Protein AF-A0A3D4XA11-F1 (afdb_monomer)

Nearest PDB structures (foldseek):
  2y5p-assembly3_C  TM=7.623E-01  e=1.517E-02  Listeria monocytogenes EGD
  7pv9-assembly2_B  TM=7.086E-01  e=2.503E-02  Listeria monocytogenes EGD-e
  7pv8-assembly1_A  TM=5.372E-01  e=2.368E-02  Listeria monocytogenes EGD-e
  3q9q-assembly2_B  TM=7.939E-01  e=6.168E+00  Homo sapiens
  8shi-assembly1_G  TM=1.688E-01  e=1.535E+00  Homo sapiens

Secondary structure (DSSP, 8-state):
---GGG----PPTT--EEE-TT-EEEGGGT--GGGHHHHS-TTS-EEESSEEEE-TT--HHHHHHHHTTEESS-EEEETTEEEEEEEEE-SS-EEEEEEETT-----SS----TTEEEEEEEEEETTEEEEE-TTSPP-S-EEEEEEEEE---EEEEEE---EETTSPPPPPEEEESSS--EEEEESSTTS--BS----SSEEEEEEEEE---SSB--EEPPPEEEEEEPEEP-TTSSEEE----SHHHHHT--EEETTEEP-BTTTEEEEEEEETTEEEEEEEE-TTEE-EEEEEEEPPPPPP---

Sequence (307 aa):
MSNNRDRALKVLDGAELTVENGAIIDARTNVTMDTVFTYIDLNDTIVVNGELWLPENTPEDILTKMADKVTGDGSIVMGTTAKYIVTVDMGGESKAQFVDQGGTVNLAEEPVRDGYDFAGWYVKNGSSLEPFDLKTPVRQSMEITSKWVGINKWLTLIIIKEWTYGETAREPEAEPRFGETYYRYGDSPDGTFTDTVPSEAGTWYVKAYVDGTEEYTSLESASVSFRIKPKVYMEGGSIAISAVSNAETVKNLVINDGGRVLVKDRDYTVTTAENGNTVTVTVTFRGNYSGTAVREYQTAAEKPTEP

Structure (mmCIF, N/CA/C/O backbone):
data_AF-A0A3D4XA11-F1
#
_entry.id   AF-A0A3D4XA11-F1
#
loop_
_atom_site.group_PDB
_atom_site.id
_atom_site.type_symbol
_atom_site.label_atom_id
_atom_site.label_alt_id
_atom_site.label_comp_id
_atom_site.label_asym_id
_atom_site.label_entity_id
_atom_site.label_seq_id
_atom_site.pdbx_PDB_ins_code
_atom_site.Cartn_x
_atom_site.Cartn_y
_atom_site.Cartn_z
_atom_site.occupancy
_atom_site.B_iso_or_equiv
_atom_site.auth_seq_id
_atom_site.auth_comp_id
_atom_site.auth_asym_id
_atom_site.auth_atom_id
_atom_site.pdbx_PDB_model_num
ATOM 1 N N . MET A 1 1 ? 50.429 15.904 -59.148 1.00 36.75 1 MET A N 1
ATOM 2 C CA . MET A 1 1 ? 49.717 14.783 -58.500 1.00 36.75 1 MET A CA 1
ATOM 3 C C . MET A 1 1 ? 49.054 15.354 -57.264 1.00 36.75 1 MET A C 1
ATOM 5 O O . MET A 1 1 ? 49.765 15.828 -56.389 1.00 36.75 1 MET A O 1
ATOM 9 N N . SER A 1 2 ? 47.726 15.463 -57.266 1.00 33.94 2 SER A N 1
ATOM 10 C CA . SER A 1 2 ? 46.974 15.963 -56.111 1.00 33.94 2 SER A CA 1
ATOM 11 C C . SER A 1 2 ? 47.073 14.917 -55.000 1.00 33.94 2 SER A C 1
ATOM 13 O O . SER A 1 2 ? 46.812 13.738 -55.235 1.00 33.94 2 SER A O 1
ATOM 15 N N . ASN A 1 3 ? 47.576 15.331 -53.840 1.00 35.09 3 ASN A N 1
ATOM 16 C CA . ASN A 1 3 ? 47.785 14.469 -52.687 1.00 35.09 3 ASN A CA 1
ATOM 17 C C . ASN A 1 3 ? 46.403 14.180 -52.087 1.00 35.09 3 ASN A C 1
ATOM 19 O O . ASN A 1 3 ? 45.732 15.093 -51.621 1.00 35.09 3 ASN A O 1
ATOM 23 N N . ASN A 1 4 ? 45.958 12.927 -52.132 1.00 38.78 4 ASN A N 1
ATOM 24 C CA . ASN A 1 4 ? 44.591 12.507 -51.792 1.00 38.78 4 ASN A CA 1
ATOM 25 C C . ASN A 1 4 ? 44.301 12.526 -50.268 1.00 38.78 4 ASN A C 1
ATOM 27 O O . ASN A 1 4 ? 43.449 11.786 -49.793 1.00 38.78 4 ASN A O 1
ATOM 31 N N . ARG A 1 5 ? 45.036 13.340 -49.491 1.00 39.16 5 ARG A N 1
ATOM 32 C CA . ARG A 1 5 ? 44.914 13.468 -48.025 1.00 39.16 5 ARG A CA 1
ATOM 33 C C . ARG A 1 5 ? 43.740 14.351 -47.574 1.00 39.16 5 ARG A C 1
ATOM 35 O O . ARG A 1 5 ? 43.432 14.347 -46.390 1.00 39.16 5 ARG A O 1
ATOM 42 N N . ASP A 1 6 ? 43.059 15.024 -48.503 1.00 38.50 6 ASP A N 1
ATOM 43 C CA . ASP A 1 6 ? 41.966 15.974 -48.220 1.00 38.50 6 ASP A CA 1
ATOM 44 C C . ASP A 1 6 ? 40.548 15.393 -48.406 1.00 38.50 6 ASP A C 1
ATOM 46 O O . ASP A 1 6 ? 39.573 16.136 -48.483 1.00 38.50 6 ASP A O 1
ATOM 50 N N . ARG A 1 7 ? 40.389 14.065 -48.480 1.00 43.94 7 ARG A N 1
ATOM 51 C CA . ARG A 1 7 ? 39.066 13.411 -48.569 1.00 43.94 7 ARG A CA 1
ATOM 52 C C . ARG A 1 7 ? 38.686 12.733 -47.254 1.00 43.94 7 ARG A C 1
ATOM 54 O O . ARG A 1 7 ? 38.393 11.544 -47.221 1.00 43.94 7 ARG A O 1
ATOM 61 N N . ALA A 1 8 ? 38.743 13.506 -46.175 1.00 43.00 8 ALA A N 1
ATOM 62 C CA . ALA A 1 8 ? 38.182 13.139 -44.883 1.00 43.00 8 ALA A CA 1
ATOM 63 C C . ALA A 1 8 ? 36.651 13.230 -44.935 1.00 43.00 8 ALA A C 1
ATOM 65 O O . ALA A 1 8 ? 36.126 14.228 -45.433 1.00 43.00 8 ALA A O 1
ATOM 66 N N . LEU A 1 9 ? 35.931 12.254 -44.373 1.00 46.06 9 LEU A N 1
ATOM 67 C CA . LEU A 1 9 ? 34.510 12.424 -44.064 1.00 46.06 9 LEU A CA 1
ATOM 68 C C . LEU A 1 9 ? 34.381 13.275 -42.791 1.00 46.06 9 LEU A C 1
ATOM 70 O O . LEU A 1 9 ? 34.046 12.782 -41.725 1.00 46.06 9 LEU A O 1
ATOM 74 N N . LYS A 1 10 ? 34.721 14.562 -42.882 1.00 48.41 10 LYS A N 1
ATOM 75 C CA . LYS A 1 10 ? 34.722 15.444 -41.717 1.00 48.41 10 LYS A CA 1
ATOM 76 C C . LYS A 1 10 ? 33.286 15.783 -41.316 1.00 48.41 10 LYS A C 1
ATOM 78 O O . LYS A 1 10 ? 32.649 16.611 -41.965 1.00 48.41 10 LYS A O 1
ATOM 83 N N . VAL A 1 11 ? 32.812 15.181 -40.232 1.00 49.72 11 VAL A N 1
ATOM 84 C CA . VAL A 1 11 ? 31.670 15.707 -39.479 1.00 49.72 11 VAL A CA 1
A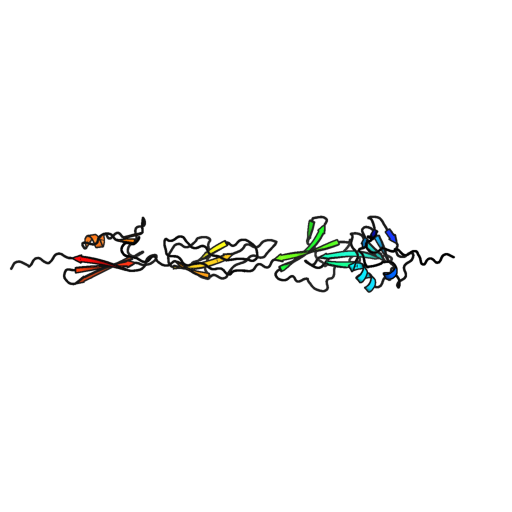TOM 85 C C . VAL A 1 11 ? 32.191 16.916 -38.704 1.00 49.72 11 VAL A C 1
ATOM 87 O O . VAL A 1 11 ? 33.215 16.827 -38.030 1.00 49.72 11 VAL A O 1
ATOM 90 N N . LEU A 1 12 ? 31.610 18.090 -38.946 1.00 45.62 12 LEU A N 1
ATOM 91 C CA . LEU A 1 12 ? 32.014 19.323 -38.268 1.00 45.62 12 LEU A CA 1
ATOM 92 C C . LEU A 1 12 ? 31.401 19.363 -36.866 1.00 45.62 12 LEU A C 1
ATOM 94 O O . LEU A 1 12 ? 30.340 18.792 -36.667 1.00 45.62 12 LEU A O 1
ATOM 98 N N . ASP A 1 13 ? 32.036 20.086 -35.946 1.00 43.28 13 ASP A N 1
ATOM 99 C CA . ASP A 1 13 ? 31.515 20.323 -34.594 1.00 43.28 13 ASP A CA 1
ATOM 100 C C . ASP A 1 13 ? 30.080 20.889 -34.649 1.00 43.28 13 ASP A C 1
ATOM 102 O O . ASP A 1 13 ? 29.826 21.909 -35.305 1.00 43.28 13 ASP A O 1
ATOM 106 N N . GLY A 1 14 ? 29.140 20.187 -34.014 1.00 45.91 14 GLY A N 1
ATOM 107 C CA . GLY A 1 14 ? 27.702 20.452 -34.041 1.00 45.91 14 GLY A CA 1
ATOM 108 C C . GLY A 1 14 ? 26.956 19.948 -35.286 1.00 45.91 14 GLY A C 1
ATOM 109 O O . GLY A 1 14 ? 25.790 20.307 -35.467 1.00 45.91 14 GLY A O 1
ATOM 110 N N . ALA A 1 15 ? 27.593 19.161 -36.160 1.00 47.66 15 ALA A N 1
ATOM 111 C CA . ALA A 1 15 ? 26.966 18.582 -37.349 1.00 47.66 15 ALA A CA 1
ATOM 112 C C . ALA A 1 15 ? 26.511 17.134 -37.112 1.00 47.66 15 ALA A C 1
ATOM 114 O O . ALA A 1 15 ? 27.185 16.342 -36.463 1.00 47.66 15 ALA A O 1
ATOM 115 N N . GLU A 1 16 ? 25.374 16.773 -37.703 1.00 56.72 16 GLU A N 1
ATOM 116 C CA . GLU A 1 16 ? 24.860 15.404 -37.715 1.00 56.72 16 GLU A CA 1
ATOM 117 C C . GLU A 1 16 ? 25.269 14.713 -39.022 1.00 56.72 16 GLU A C 1
ATOM 119 O O . GLU A 1 16 ? 25.082 15.262 -40.113 1.00 56.72 16 GLU A O 1
ATOM 124 N N . LEU A 1 17 ? 25.820 13.502 -38.920 1.00 66.25 17 LEU A N 1
ATOM 125 C CA . LEU A 1 17 ? 25.983 12.611 -40.066 1.00 66.25 17 LEU A CA 1
ATOM 126 C C . LEU A 1 17 ? 24.880 11.557 -40.035 1.00 66.25 17 LEU A C 1
ATOM 128 O O . LEU A 1 17 ? 24.900 10.660 -39.192 1.00 66.25 17 LEU A O 1
ATOM 132 N N . THR A 1 18 ? 23.969 11.641 -40.998 1.00 64.44 18 THR A N 1
ATOM 133 C CA . THR A 1 18 ? 22.865 10.694 -41.156 1.00 64.44 18 THR A CA 1
ATOM 134 C C . THR A 1 18 ? 23.124 9.783 -42.357 1.00 64.44 18 THR A C 1
ATOM 136 O O . THR A 1 18 ? 23.245 10.250 -43.491 1.00 64.44 18 THR A O 1
ATOM 139 N N . VAL A 1 19 ? 23.187 8.470 -42.131 1.00 71.69 19 VAL A N 1
ATOM 140 C CA . VAL A 1 19 ? 23.087 7.462 -43.197 1.00 71.69 19 VAL A CA 1
ATOM 141 C C . VAL A 1 19 ? 21.612 7.132 -43.360 1.00 71.69 19 VAL A C 1
ATOM 143 O O . VAL A 1 19 ? 21.036 6.454 -42.513 1.00 71.69 19 VAL A O 1
ATOM 146 N N . GLU A 1 20 ? 20.984 7.636 -44.419 1.00 68.88 20 GLU A N 1
ATOM 147 C CA . GLU A 1 20 ? 19.565 7.383 -44.678 1.00 68.88 20 GLU A CA 1
ATOM 148 C C . GLU A 1 20 ? 19.277 5.900 -44.961 1.00 68.88 20 GLU A C 1
ATOM 150 O O . GLU A 1 20 ? 20.154 5.133 -45.366 1.00 68.88 20 GLU A O 1
ATOM 155 N N . ASN A 1 21 ? 18.022 5.492 -44.775 1.00 72.25 21 ASN A N 1
ATOM 156 C CA . ASN A 1 21 ? 17.597 4.128 -45.070 1.00 72.25 21 ASN A CA 1
ATOM 157 C C . ASN A 1 21 ? 17.842 3.791 -46.554 1.00 72.25 21 ASN A C 1
ATOM 159 O O . ASN A 1 21 ? 17.492 4.559 -47.452 1.00 72.25 21 ASN A O 1
ATOM 163 N N . GLY A 1 22 ? 18.470 2.645 -46.809 1.00 65.31 22 GLY A N 1
ATOM 164 C CA . GLY A 1 22 ? 18.890 2.215 -48.144 1.00 65.31 22 GLY A CA 1
ATOM 165 C C . GLY A 1 22 ? 20.151 2.907 -48.678 1.00 65.31 22 GLY A C 1
ATOM 166 O O . GLY A 1 22 ? 20.630 2.526 -49.748 1.00 65.31 22 GLY A O 1
ATOM 167 N N . ALA A 1 23 ? 20.715 3.885 -47.960 1.00 66.81 23 ALA A N 1
ATOM 168 C CA . ALA A 1 23 ? 22.013 4.460 -48.285 1.00 66.81 23 ALA A CA 1
ATOM 169 C C . ALA A 1 23 ? 23.150 3.585 -47.737 1.00 66.81 23 ALA A C 1
ATOM 171 O O . ALA A 1 23 ? 23.053 2.997 -46.659 1.00 66.81 23 ALA A O 1
ATOM 172 N N . ILE A 1 24 ? 24.252 3.534 -48.487 1.00 69.44 24 ILE A N 1
ATOM 173 C CA . ILE A 1 24 ? 25.488 2.865 -48.081 1.00 69.44 24 ILE A CA 1
ATOM 174 C C . ILE A 1 24 ? 26.587 3.920 -48.025 1.00 69.44 24 ILE A C 1
ATOM 176 O O . ILE A 1 24 ? 26.906 4.540 -49.044 1.00 69.44 24 ILE A O 1
ATOM 180 N N . ILE A 1 25 ? 27.188 4.103 -46.851 1.00 69.12 25 ILE A N 1
ATOM 181 C CA . ILE A 1 25 ? 28.421 4.880 -46.714 1.00 69.12 25 ILE A CA 1
ATOM 182 C C . ILE A 1 25 ? 29.593 3.906 -46.642 1.00 69.12 25 ILE A C 1
ATOM 184 O O . ILE A 1 25 ? 29.769 3.189 -45.659 1.00 69.12 25 ILE A O 1
ATOM 188 N N . ASP A 1 26 ? 30.416 3.900 -47.693 1.00 69.75 26 ASP A N 1
ATOM 189 C CA . ASP A 1 26 ? 31.639 3.102 -47.750 1.00 69.75 26 ASP A CA 1
ATOM 190 C C . ASP A 1 26 ? 32.852 3.890 -47.240 1.00 69.75 26 ASP A C 1
ATOM 192 O O . ASP A 1 26 ? 33.585 4.529 -48.007 1.00 69.75 26 ASP A O 1
ATOM 196 N N . ALA A 1 27 ? 33.084 3.818 -45.928 1.00 65.75 27 ALA A N 1
ATOM 197 C CA . ALA A 1 27 ? 34.224 4.465 -45.286 1.00 65.75 27 ALA A CA 1
ATOM 198 C C . ALA A 1 27 ? 35.558 3.733 -45.543 1.00 65.75 27 ALA A C 1
ATOM 200 O O . ALA A 1 27 ? 36.616 4.236 -45.166 1.00 65.75 27 ALA A O 1
ATOM 201 N N . ARG A 1 28 ? 35.568 2.579 -46.231 1.00 66.12 28 ARG A N 1
ATOM 202 C CA . ARG A 1 28 ? 36.805 1.826 -46.526 1.00 66.12 28 ARG A CA 1
ATOM 203 C C . ARG A 1 28 ? 37.691 2.531 -47.549 1.00 66.12 28 ARG A C 1
ATOM 205 O O . ARG A 1 28 ? 38.887 2.265 -47.618 1.00 66.12 28 ARG A O 1
ATOM 212 N N . THR A 1 29 ? 37.119 3.412 -48.371 1.00 53.81 29 THR A N 1
ATOM 213 C CA . THR A 1 29 ? 37.784 3.907 -49.586 1.00 53.81 29 THR A CA 1
ATOM 214 C C . THR A 1 29 ? 38.894 4.938 -49.352 1.00 53.81 29 THR A C 1
ATOM 216 O O . THR A 1 29 ? 39.586 5.255 -50.314 1.00 53.81 29 THR A O 1
ATOM 219 N N . ASN A 1 30 ? 39.121 5.418 -48.117 1.00 50.72 30 ASN A N 1
ATOM 220 C CA . ASN A 1 30 ? 40.238 6.320 -47.763 1.00 50.72 30 ASN A CA 1
ATOM 221 C C . ASN A 1 30 ? 40.630 6.335 -46.259 1.00 50.72 30 ASN A C 1
ATOM 223 O O . ASN A 1 30 ? 41.337 7.245 -45.831 1.00 50.72 30 ASN A O 1
ATOM 227 N N . VAL A 1 31 ? 40.208 5.356 -45.449 1.00 51.97 31 VAL A N 1
ATOM 228 C CA . VAL A 1 31 ? 40.497 5.298 -43.999 1.00 51.97 31 VAL A CA 1
ATOM 229 C C . VAL A 1 31 ? 41.507 4.178 -43.710 1.00 51.97 31 VAL A C 1
ATOM 231 O O . VAL A 1 31 ? 41.299 3.032 -44.101 1.00 51.97 31 VAL A O 1
ATOM 234 N N . THR A 1 32 ? 42.622 4.497 -43.045 1.00 50.19 32 THR A N 1
ATOM 235 C CA . THR A 1 32 ? 43.604 3.513 -42.539 1.00 50.19 32 THR A CA 1
ATOM 236 C C . THR A 1 32 ? 43.317 3.163 -41.074 1.00 50.19 32 THR A C 1
ATOM 238 O O . THR A 1 32 ? 42.631 3.917 -40.388 1.00 50.19 32 THR A O 1
ATOM 241 N N . MET A 1 33 ? 43.874 2.054 -40.562 1.00 52.59 33 MET A N 1
ATOM 242 C CA . MET A 1 33 ? 43.680 1.628 -39.160 1.00 52.59 33 MET A CA 1
ATOM 243 C C . MET A 1 33 ? 44.020 2.733 -38.139 1.00 52.59 33 MET A C 1
ATOM 245 O O . MET A 1 33 ? 43.277 2.924 -37.184 1.00 52.59 33 MET A O 1
ATOM 249 N N . ASP A 1 34 ? 45.072 3.521 -38.394 1.00 48.34 34 ASP A N 1
ATOM 250 C CA . ASP A 1 34 ? 45.525 4.613 -37.512 1.00 48.34 34 ASP A CA 1
ATOM 251 C C . ASP A 1 34 ? 44.695 5.906 -37.624 1.00 48.34 34 ASP A C 1
ATOM 253 O O . ASP A 1 34 ? 44.886 6.836 -36.843 1.00 48.34 34 ASP A O 1
ATOM 257 N N . THR A 1 35 ? 43.805 6.011 -38.617 1.00 51.69 35 THR A N 1
ATOM 258 C CA . THR A 1 35 ? 43.129 7.272 -38.969 1.00 51.69 35 THR A CA 1
ATOM 259 C C . THR A 1 35 ? 41.615 7.238 -38.811 1.00 51.69 35 THR A C 1
ATOM 261 O O . THR A 1 35 ? 40.973 8.264 -39.031 1.00 51.69 35 THR A O 1
ATOM 264 N N . VAL A 1 36 ? 41.031 6.121 -38.358 1.00 51.88 36 VAL A N 1
ATOM 265 C CA . VAL A 1 36 ? 39.584 6.032 -38.082 1.00 51.88 36 VAL A CA 1
ATOM 266 C C . VAL A 1 36 ? 39.127 7.176 -37.156 1.00 51.88 36 VAL A C 1
ATOM 268 O O . VAL A 1 36 ? 38.137 7.835 -37.455 1.00 51.88 36 VAL A O 1
ATOM 271 N N . PHE A 1 37 ? 39.917 7.520 -36.126 1.00 45.84 37 PHE A N 1
ATOM 272 C CA . PHE A 1 37 ? 39.668 8.668 -35.233 1.00 45.84 37 PHE A CA 1
ATOM 273 C C . PHE A 1 37 ? 39.941 10.050 -35.839 1.00 45.84 37 PHE A C 1
ATOM 275 O O . PHE A 1 37 ? 39.455 11.051 -35.328 1.00 45.84 37 PHE A O 1
ATOM 282 N N . THR A 1 38 ? 40.783 10.147 -36.871 1.00 46.81 38 THR A N 1
ATOM 283 C CA . THR A 1 38 ? 41.072 11.429 -37.541 1.00 46.81 38 THR A CA 1
ATOM 284 C C . THR A 1 38 ? 39.993 11.772 -38.565 1.00 46.81 38 THR A C 1
ATOM 286 O O . THR A 1 38 ? 39.792 12.941 -38.887 1.00 46.81 38 THR A O 1
ATOM 289 N N . TYR A 1 39 ? 39.324 10.749 -39.100 1.00 47.69 39 TYR A N 1
ATOM 290 C CA . TYR A 1 39 ? 38.327 10.883 -40.155 1.00 47.69 39 TYR A CA 1
ATOM 291 C C . TYR A 1 39 ? 36.890 10.883 -39.650 1.00 47.69 39 TYR A C 1
ATOM 293 O O . TYR A 1 39 ? 36.041 11.422 -40.345 1.00 47.69 39 TYR A O 1
ATOM 301 N N . ILE A 1 40 ? 36.630 10.340 -38.464 1.00 52.00 40 ILE A N 1
ATOM 302 C CA . ILE A 1 40 ? 35.349 10.453 -37.771 1.00 52.00 40 ILE A CA 1
ATOM 303 C C . ILE A 1 40 ? 35.625 11.270 -36.514 1.00 52.00 40 ILE A C 1
ATOM 305 O O . ILE A 1 40 ? 36.199 10.761 -35.553 1.00 52.00 40 ILE A O 1
ATOM 309 N N . ASP A 1 41 ? 35.288 12.556 -36.550 1.00 50.38 41 ASP A N 1
ATOM 310 C CA . ASP A 1 41 ? 35.359 13.402 -35.364 1.00 50.38 41 ASP A CA 1
ATOM 311 C C . ASP A 1 41 ? 34.263 12.937 -34.388 1.00 50.38 41 ASP A C 1
ATOM 313 O O . ASP A 1 41 ? 33.085 13.229 -34.568 1.00 50.38 41 ASP A O 1
ATOM 317 N N . LEU A 1 42 ? 34.642 12.121 -33.398 1.00 53.31 42 LEU A N 1
ATOM 318 C CA . LEU A 1 42 ? 33.740 11.490 -32.418 1.00 53.31 42 LEU A CA 1
ATOM 319 C C . LEU A 1 42 ? 33.203 12.470 -31.362 1.00 53.31 42 LEU A C 1
ATOM 321 O O . LEU A 1 42 ? 32.697 12.049 -30.318 1.00 53.31 42 LEU A O 1
ATOM 325 N N . ASN A 1 43 ? 33.341 13.776 -31.584 1.00 52.47 43 ASN A N 1
ATOM 326 C CA . ASN A 1 43 ? 32.755 14.768 -30.695 1.00 52.47 43 ASN A CA 1
ATOM 327 C C . ASN A 1 43 ? 31.213 14.742 -30.761 1.00 52.47 43 ASN A C 1
ATOM 329 O O . ASN A 1 43 ? 30.578 14.932 -29.721 1.00 52.47 43 ASN A O 1
ATOM 333 N N . ASP A 1 44 ? 30.632 14.345 -31.902 1.00 62.88 44 ASP A N 1
ATOM 334 C CA . ASP A 1 44 ? 29.188 14.397 -32.178 1.00 62.88 44 ASP A CA 1
ATOM 335 C C . ASP A 1 44 ? 28.538 13.037 -32.504 1.00 62.88 44 ASP A C 1
ATOM 337 O O . ASP A 1 44 ? 29.198 12.001 -32.582 1.00 62.88 44 ASP A O 1
ATOM 341 N N . THR A 1 45 ? 27.206 13.039 -32.637 1.00 72.00 45 THR A N 1
ATOM 342 C CA . THR A 1 45 ? 26.374 11.837 -32.842 1.00 72.00 45 THR A CA 1
ATOM 343 C C . THR A 1 45 ? 26.327 11.413 -34.315 1.00 72.00 45 THR A C 1
ATOM 345 O O . THR A 1 45 ? 26.110 12.236 -35.204 1.00 72.00 45 THR A O 1
ATOM 348 N N . ILE A 1 46 ? 26.466 10.112 -34.576 1.00 77.88 46 ILE A N 1
ATOM 349 C CA . ILE A 1 46 ? 26.330 9.476 -35.892 1.00 77.88 46 ILE A CA 1
ATOM 350 C C . ILE A 1 46 ? 25.010 8.708 -35.924 1.00 77.88 46 ILE A C 1
ATOM 352 O O . ILE A 1 46 ? 24.802 7.807 -35.113 1.00 77.88 46 ILE A O 1
ATOM 356 N N . VAL A 1 47 ? 24.136 9.019 -36.880 1.00 81.38 47 VAL A N 1
ATOM 357 C CA . VAL A 1 47 ? 22.854 8.326 -37.061 1.00 81.38 47 VAL A CA 1
ATOM 358 C C . VAL A 1 47 ? 22.965 7.383 -38.254 1.00 81.38 47 VAL A C 1
ATOM 360 O O . VAL A 1 47 ? 23.108 7.823 -39.394 1.00 81.38 47 VAL A O 1
ATOM 363 N N . VAL A 1 48 ? 22.902 6.076 -38.019 1.00 84.56 48 VAL A N 1
ATOM 364 C CA . VAL A 1 48 ? 22.992 5.051 -39.063 1.00 84.56 48 VAL A CA 1
ATOM 365 C C . VAL A 1 48 ? 21.639 4.370 -39.212 1.00 84.56 48 VAL A C 1
ATOM 367 O O . VAL A 1 48 ? 21.301 3.528 -38.393 1.00 84.56 48 VAL A O 1
ATOM 370 N N . ASN A 1 49 ? 20.896 4.691 -40.273 1.00 81.75 49 ASN A N 1
ATOM 371 C CA . ASN A 1 49 ? 19.628 4.028 -40.625 1.00 81.75 49 ASN A CA 1
ATOM 372 C C . ASN A 1 49 ? 19.750 3.136 -41.881 1.00 81.75 49 ASN A C 1
ATOM 374 O O . ASN A 1 49 ? 18.844 2.380 -42.222 1.00 81.75 49 ASN A O 1
ATOM 378 N N . GLY A 1 50 ? 20.873 3.240 -42.598 1.00 80.69 50 GLY A N 1
ATOM 379 C CA . GLY A 1 50 ? 21.258 2.375 -43.717 1.00 80.69 50 GLY A CA 1
ATOM 380 C C . GLY A 1 50 ? 22.419 1.451 -43.346 1.00 80.69 50 GLY A C 1
ATOM 381 O O . GLY A 1 50 ? 22.424 0.836 -42.281 1.00 80.69 50 GLY A O 1
ATOM 382 N N . GLU A 1 51 ? 23.435 1.362 -44.201 1.00 86.06 51 GLU A N 1
ATOM 383 C CA . GLU A 1 51 ? 24.649 0.589 -43.912 1.00 86.06 51 GLU A CA 1
ATOM 384 C C . GLU A 1 51 ? 25.882 1.494 -43.840 1.00 86.06 51 GLU A C 1
ATOM 386 O O . GLU A 1 51 ? 26.178 2.254 -44.769 1.00 86.06 51 GLU A O 1
ATOM 391 N N . LEU A 1 52 ? 26.649 1.370 -42.757 1.00 84.75 52 LEU A N 1
ATOM 392 C CA . LEU A 1 52 ? 27.958 2.000 -42.616 1.00 84.75 52 LEU A CA 1
ATOM 393 C C . LEU A 1 52 ? 29.046 0.930 -42.717 1.00 84.75 52 LEU A C 1
ATOM 395 O O . LEU A 1 52 ? 29.194 0.087 -41.835 1.00 84.75 52 LEU A O 1
ATOM 399 N N . TRP A 1 53 ? 29.818 0.962 -43.800 1.00 84.12 53 TRP A N 1
ATOM 400 C CA . TRP A 1 53 ? 30.872 -0.016 -44.040 1.00 84.12 53 TRP A CA 1
ATOM 401 C C . TRP A 1 53 ? 32.205 0.491 -43.492 1.00 84.12 53 TRP A C 1
ATOM 403 O O . TRP A 1 53 ? 32.721 1.520 -43.936 1.00 84.12 53 TRP A O 1
ATOM 413 N N . LEU A 1 54 ? 32.782 -0.260 -42.557 1.00 82.88 54 LEU A N 1
ATOM 414 C CA . LEU A 1 54 ? 34.074 0.010 -41.929 1.00 82.88 54 LEU A CA 1
ATOM 415 C C . LEU A 1 54 ? 35.152 -0.969 -42.434 1.00 82.88 54 LEU A C 1
ATOM 417 O O . LEU A 1 54 ? 34.836 -2.025 -42.996 1.00 82.88 54 LEU A O 1
ATOM 421 N N . PRO A 1 55 ? 36.448 -0.647 -4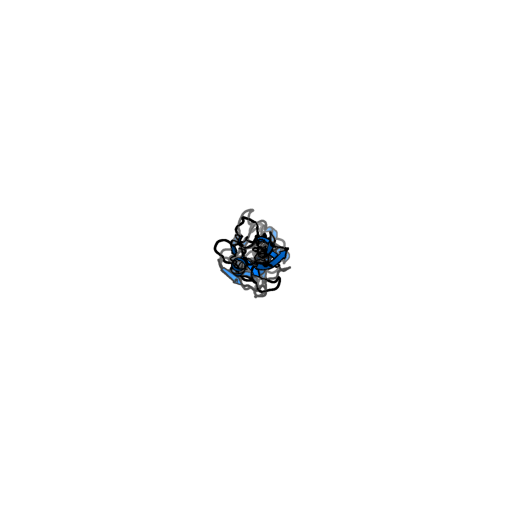2.262 1.00 81.88 55 PRO A N 1
ATOM 422 C CA . PRO A 1 55 ? 37.528 -1.600 -42.501 1.00 81.88 55 PRO A CA 1
ATOM 423 C C . PRO A 1 55 ? 37.338 -2.902 -41.703 1.00 81.88 55 PRO A C 1
ATOM 425 O O . PRO A 1 55 ? 36.981 -2.873 -40.529 1.00 81.88 55 PRO A O 1
ATOM 428 N N . GLU A 1 56 ? 37.632 -4.048 -42.322 1.00 81.88 56 GLU A N 1
ATOM 429 C CA . GLU A 1 56 ? 37.381 -5.382 -41.741 1.00 81.88 56 GLU A CA 1
ATOM 430 C C . GLU A 1 56 ? 38.123 -5.624 -40.415 1.00 81.88 56 GLU A C 1
ATOM 432 O O . GLU A 1 56 ? 37.606 -6.289 -39.527 1.00 81.88 56 GLU A O 1
ATOM 437 N N . ASN A 1 57 ? 39.308 -5.030 -40.258 1.00 79.69 57 ASN A N 1
ATOM 438 C CA . ASN A 1 57 ? 40.151 -5.167 -39.068 1.00 79.69 57 ASN A CA 1
ATOM 439 C C . ASN A 1 57 ? 40.091 -3.929 -38.159 1.00 79.69 57 ASN A C 1
ATOM 441 O O . ASN A 1 57 ? 41.104 -3.565 -37.562 1.00 79.69 57 ASN A O 1
ATOM 445 N N . THR A 1 58 ? 38.951 -3.230 -38.103 1.00 81.06 58 THR A N 1
ATOM 446 C CA . THR A 1 58 ? 38.764 -2.108 -37.167 1.00 81.06 58 THR A CA 1
ATOM 447 C C . THR A 1 58 ? 38.994 -2.598 -35.728 1.00 81.06 58 THR A C 1
ATOM 449 O O . THR A 1 58 ? 38.297 -3.518 -35.301 1.00 81.06 58 THR A O 1
ATOM 452 N N . PRO A 1 59 ? 39.962 -2.032 -34.978 1.00 83.06 59 PRO A N 1
ATOM 453 C CA . PRO A 1 59 ? 40.229 -2.485 -33.615 1.00 83.06 59 PRO A CA 1
ATOM 454 C C . PRO A 1 59 ? 39.041 -2.264 -32.658 1.00 83.06 59 PRO A C 1
ATOM 456 O O . PRO A 1 59 ? 38.296 -1.291 -32.777 1.00 83.06 59 PRO A O 1
ATOM 459 N N . GLU A 1 60 ? 38.881 -3.159 -31.680 1.00 82.44 60 GLU A N 1
ATOM 460 C CA . GLU A 1 60 ? 37.725 -3.187 -30.765 1.00 82.44 60 GLU A CA 1
ATOM 461 C C . GLU A 1 60 ? 37.606 -1.920 -29.894 1.00 82.44 60 GLU A C 1
ATOM 463 O O . GLU A 1 60 ? 36.505 -1.475 -29.566 1.00 82.44 60 GLU A O 1
ATOM 468 N N . ASP A 1 61 ? 38.730 -1.290 -29.540 1.00 81.44 61 ASP A N 1
ATOM 469 C CA . ASP A 1 61 ? 38.739 -0.037 -28.778 1.00 81.44 61 ASP A CA 1
ATOM 470 C C . ASP A 1 61 ? 38.209 1.146 -29.605 1.00 81.44 61 ASP A C 1
ATOM 472 O O . ASP A 1 61 ? 37.628 2.080 -29.047 1.00 81.44 61 ASP A O 1
ATOM 476 N N . ILE A 1 62 ? 38.358 1.092 -30.935 1.00 78.06 62 ILE A N 1
ATOM 477 C CA . ILE A 1 62 ? 37.722 2.035 -31.859 1.00 78.06 62 ILE A CA 1
ATOM 478 C C . ILE A 1 62 ? 36.217 1.803 -31.876 1.00 78.06 62 ILE A C 1
ATOM 480 O O . ILE A 1 62 ? 35.452 2.748 -31.698 1.00 78.06 62 ILE A O 1
ATOM 484 N N . LEU A 1 63 ? 35.798 0.547 -32.061 1.00 83.94 63 LEU A N 1
ATOM 485 C CA . LEU A 1 63 ? 34.387 0.166 -32.101 1.00 83.94 63 LEU A CA 1
ATOM 486 C C . LEU A 1 63 ? 33.671 0.565 -30.808 1.00 83.94 63 LEU A C 1
ATOM 488 O O . LEU A 1 63 ? 32.574 1.107 -30.860 1.00 83.94 63 LEU A O 1
ATOM 492 N N . THR A 1 64 ? 34.322 0.389 -29.659 1.00 84.62 64 THR A N 1
ATOM 493 C CA . THR A 1 64 ? 33.782 0.803 -28.358 1.00 84.62 64 THR A CA 1
ATOM 494 C C . THR A 1 64 ? 33.547 2.315 -28.296 1.00 84.62 64 THR A C 1
ATOM 496 O O . THR A 1 64 ? 32.452 2.747 -27.959 1.00 84.62 64 THR A O 1
ATOM 499 N N . LYS A 1 65 ? 34.531 3.135 -28.691 1.00 82.44 65 LYS A N 1
ATOM 500 C CA . LYS A 1 65 ? 34.379 4.603 -28.698 1.00 82.44 65 LYS A CA 1
ATOM 501 C C . LYS A 1 65 ? 33.361 5.092 -29.729 1.00 82.44 65 LYS A C 1
ATOM 503 O O . LYS A 1 65 ? 32.725 6.119 -29.520 1.00 82.44 65 LYS A O 1
ATOM 508 N N . MET A 1 66 ? 33.231 4.390 -30.855 1.00 82.62 66 MET A N 1
ATOM 509 C CA . MET A 1 66 ? 32.197 4.675 -31.850 1.00 82.62 66 MET A CA 1
ATOM 510 C C . MET A 1 66 ? 30.804 4.339 -31.317 1.00 82.62 66 MET A C 1
ATOM 512 O O . MET A 1 66 ? 29.874 5.095 -31.579 1.00 82.62 66 MET A O 1
ATOM 516 N N . ALA A 1 67 ? 30.659 3.249 -30.559 1.00 88.38 67 ALA A N 1
ATOM 517 C CA . ALA A 1 67 ? 29.384 2.862 -29.967 1.00 88.38 67 ALA A CA 1
ATOM 518 C C . ALA A 1 67 ? 28.821 3.970 -29.060 1.00 88.38 67 ALA A C 1
ATOM 520 O O . ALA A 1 67 ? 27.642 4.279 -29.162 1.00 88.38 67 ALA A O 1
ATOM 521 N N . ASP A 1 68 ? 29.664 4.666 -28.290 1.00 83.75 68 ASP A N 1
ATOM 522 C CA . ASP A 1 68 ? 29.252 5.801 -27.440 1.00 83.75 68 ASP A CA 1
ATOM 523 C C . ASP A 1 68 ? 28.651 6.993 -28.215 1.00 83.75 68 ASP A C 1
ATOM 525 O O . ASP A 1 68 ? 28.102 7.922 -27.617 1.00 83.75 68 ASP A O 1
ATOM 529 N N . LYS A 1 69 ? 28.798 7.010 -29.543 1.00 82.12 69 LYS A N 1
ATOM 530 C CA . LYS A 1 69 ? 28.429 8.126 -30.422 1.00 82.12 69 LYS A CA 1
ATOM 531 C C . LYS A 1 69 ? 27.484 7.728 -31.545 1.00 82.12 69 LYS A C 1
ATOM 533 O O . LYS A 1 69 ? 27.094 8.589 -32.326 1.00 82.12 69 LYS A O 1
ATOM 538 N N . VAL A 1 70 ? 27.119 6.456 -31.651 1.00 84.31 70 VAL A N 1
ATOM 539 C CA . VAL A 1 70 ? 26.286 5.948 -32.741 1.00 84.31 70 VAL A CA 1
ATOM 540 C C . VAL A 1 70 ? 24.856 5.705 -32.266 1.00 84.31 70 VAL A C 1
ATOM 542 O O . VAL A 1 70 ? 24.613 5.243 -31.155 1.00 84.31 70 VAL A O 1
ATOM 545 N N . THR A 1 71 ? 23.900 5.992 -33.135 1.00 85.62 71 THR A N 1
ATOM 546 C CA . THR A 1 71 ? 22.484 5.662 -32.970 1.00 85.62 71 THR A CA 1
ATOM 547 C C . THR A 1 71 ? 21.888 5.281 -34.327 1.00 85.62 71 THR A C 1
ATOM 549 O O . THR A 1 71 ? 22.588 5.304 -35.341 1.00 85.62 71 THR A O 1
ATOM 552 N N . GLY A 1 72 ? 20.603 4.943 -34.362 1.00 86.06 72 GLY A N 1
ATOM 553 C CA . GLY A 1 72 ? 19.876 4.547 -35.567 1.00 86.06 72 GLY A CA 1
ATOM 554 C C . GLY A 1 72 ? 19.591 3.047 -35.645 1.00 86.06 72 GLY A C 1
ATOM 555 O O . GLY A 1 72 ? 20.017 2.258 -34.800 1.00 86.06 72 GLY A O 1
ATOM 556 N N . ASP A 1 73 ? 18.817 2.665 -36.656 1.00 87.94 73 ASP A N 1
ATOM 557 C CA . ASP A 1 73 ? 18.278 1.313 -36.855 1.00 87.94 73 ASP A CA 1
ATOM 558 C C . ASP A 1 73 ? 18.993 0.507 -37.961 1.00 87.94 73 ASP A C 1
ATOM 560 O O . ASP A 1 73 ? 18.633 -0.637 -38.249 1.00 87.94 73 ASP A O 1
ATOM 564 N N . GLY A 1 74 ? 20.039 1.083 -38.549 1.00 88.31 74 GLY A N 1
ATOM 565 C CA . GLY A 1 74 ? 20.853 0.519 -39.621 1.00 88.31 74 GLY A CA 1
ATOM 566 C C . GLY A 1 74 ? 21.886 -0.497 -39.137 1.00 88.31 74 GLY A C 1
ATOM 567 O O . GLY A 1 74 ? 21.772 -1.057 -38.053 1.00 88.31 74 GLY A O 1
ATOM 568 N N . SER A 1 75 ? 22.921 -0.775 -39.927 1.00 91.75 75 SER A N 1
ATOM 569 C CA . SER A 1 75 ? 23.954 -1.760 -39.566 1.00 91.75 75 SER A CA 1
ATOM 570 C C . SER A 1 75 ? 25.371 -1.286 -39.867 1.00 91.75 75 SER A C 1
ATOM 572 O O . SER A 1 75 ? 25.602 -0.448 -40.742 1.00 91.75 75 SER A O 1
ATOM 574 N N . ILE A 1 76 ? 26.329 -1.844 -39.129 1.00 90.88 76 ILE A N 1
ATOM 575 C CA . ILE A 1 76 ? 27.758 -1.664 -39.369 1.00 90.88 76 ILE A CA 1
ATOM 576 C C . ILE A 1 76 ? 28.284 -2.900 -40.091 1.00 90.88 76 ILE A C 1
ATOM 578 O O . ILE A 1 76 ? 28.177 -4.011 -39.575 1.00 90.88 76 ILE A O 1
ATOM 582 N N . VAL A 1 77 ? 28.878 -2.720 -41.265 1.00 89.12 77 VAL A N 1
ATOM 583 C CA . VAL A 1 77 ? 29.372 -3.826 -42.098 1.00 89.12 77 VAL A CA 1
ATOM 584 C C . VAL A 1 77 ? 30.898 -3.825 -42.118 1.00 89.12 77 VAL A C 1
ATOM 586 O O . VAL A 1 77 ? 31.523 -2.800 -42.383 1.00 89.12 77 VAL A O 1
ATOM 589 N N . MET A 1 78 ? 31.516 -4.977 -41.860 1.00 84.69 78 MET A N 1
ATOM 590 C CA . MET A 1 78 ? 32.970 -5.162 -41.860 1.00 84.69 78 MET A CA 1
ATOM 591 C C . MET A 1 78 ? 33.331 -6.415 -42.660 1.00 84.69 78 MET A C 1
ATOM 593 O O . MET A 1 78 ? 33.112 -7.544 -42.236 1.00 84.69 78 MET A O 1
ATOM 597 N N . GLY A 1 79 ? 33.868 -6.227 -43.865 1.00 84.44 79 GLY A N 1
ATOM 598 C CA . GLY A 1 79 ? 34.126 -7.346 -44.775 1.00 84.44 79 GLY A CA 1
ATOM 599 C C . GLY A 1 79 ? 32.824 -8.032 -45.207 1.00 84.44 79 GLY A C 1
ATOM 600 O O . GLY A 1 79 ? 32.077 -7.476 -46.008 1.00 84.44 79 GLY A O 1
ATOM 601 N N . THR A 1 80 ? 32.573 -9.240 -44.694 1.00 86.12 80 THR A N 1
ATOM 602 C CA . THR A 1 80 ? 31.337 -10.016 -44.942 1.00 86.12 80 THR A CA 1
ATOM 603 C C . THR A 1 80 ? 30.445 -10.151 -43.707 1.00 86.12 80 THR A C 1
ATOM 605 O O . THR A 1 80 ? 29.421 -10.831 -43.767 1.00 86.12 80 THR A O 1
ATOM 608 N N . THR A 1 81 ? 30.821 -9.525 -42.589 1.00 87.88 81 THR A N 1
ATOM 609 C CA . THR A 1 81 ? 30.061 -9.571 -41.339 1.00 87.88 81 THR A CA 1
ATOM 610 C C . THR A 1 81 ? 29.263 -8.289 -41.141 1.00 87.88 81 THR A C 1
ATOM 612 O O . THR 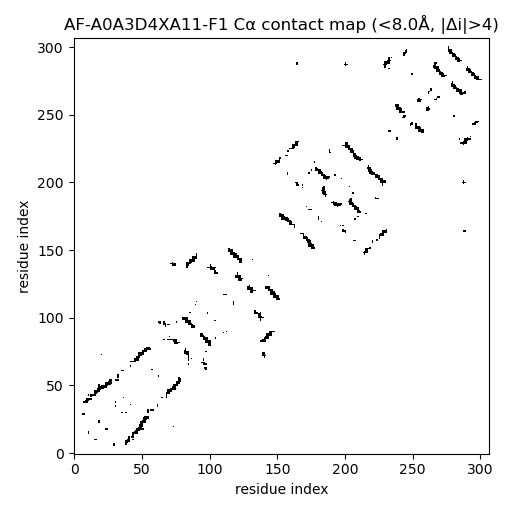A 1 81 ? 29.688 -7.200 -41.535 1.00 87.88 81 THR A O 1
ATOM 615 N N . ALA A 1 82 ? 28.095 -8.429 -40.517 1.00 91.19 82 ALA A N 1
ATOM 616 C CA . ALA A 1 82 ? 27.271 -7.318 -40.069 1.00 91.19 82 ALA A CA 1
ATOM 617 C C . ALA A 1 82 ? 27.217 -7.305 -38.538 1.00 91.19 82 ALA A C 1
ATOM 619 O O . ALA A 1 82 ? 27.051 -8.349 -37.898 1.00 91.19 82 ALA A O 1
ATOM 620 N N . LYS A 1 83 ? 27.327 -6.108 -37.969 1.00 94.56 83 LYS A N 1
ATOM 621 C CA . LYS A 1 83 ? 27.030 -5.805 -36.574 1.00 94.56 83 LYS A CA 1
ATOM 622 C C . LYS A 1 83 ? 25.835 -4.860 -36.505 1.00 94.56 83 LYS A C 1
ATOM 624 O O . LYS A 1 83 ? 25.653 -3.997 -37.364 1.00 94.56 83 LYS A O 1
ATOM 629 N N . TYR A 1 84 ? 25.047 -5.014 -35.457 1.00 96.12 84 TYR A N 1
ATOM 630 C CA . TYR A 1 84 ? 23.864 -4.214 -35.185 1.00 96.12 84 TYR A CA 1
ATOM 631 C C . TYR A 1 84 ? 24.099 -3.287 -34.001 1.00 96.12 84 TYR A C 1
ATOM 633 O O . TYR A 1 84 ? 24.806 -3.635 -33.055 1.00 96.12 84 TYR A O 1
ATOM 641 N N . ILE A 1 85 ? 23.501 -2.106 -34.077 1.00 94.69 85 ILE A N 1
ATOM 642 C CA . ILE A 1 85 ? 23.519 -1.087 -33.038 1.00 94.69 85 ILE A CA 1
ATOM 643 C C . ILE A 1 85 ? 22.468 -1.479 -32.006 1.00 94.69 85 ILE A C 1
ATOM 645 O O . ILE A 1 85 ? 21.274 -1.527 -32.298 1.00 94.69 85 ILE A O 1
ATOM 649 N N . VAL A 1 86 ? 22.914 -1.794 -30.796 1.00 96.50 86 VAL A N 1
ATOM 650 C CA . VAL A 1 86 ? 22.018 -2.088 -29.681 1.00 96.50 86 VAL A CA 1
ATOM 651 C C . VAL A 1 86 ? 22.217 -1.039 -28.607 1.00 96.50 86 VAL A C 1
ATOM 653 O O . VAL A 1 86 ? 23.278 -0.986 -27.987 1.00 96.50 86 VAL A O 1
ATOM 656 N N . THR A 1 87 ? 21.184 -0.237 -28.370 1.00 94.25 87 THR A N 1
ATOM 657 C CA . THR A 1 87 ? 21.163 0.761 -27.296 1.00 94.25 87 THR A CA 1
ATOM 658 C C . THR A 1 87 ? 20.356 0.216 -26.133 1.00 94.25 87 THR A C 1
ATOM 660 O O . THR A 1 87 ? 19.207 -0.174 -26.313 1.00 94.25 87 THR A O 1
ATOM 663 N N . VAL A 1 88 ? 20.947 0.181 -24.942 1.00 94.88 88 VAL A N 1
ATOM 664 C CA . VAL A 1 88 ? 20.321 -0.334 -23.722 1.00 94.88 88 VAL A CA 1
ATOM 665 C C . VAL A 1 88 ? 20.162 0.799 -22.714 1.00 94.88 88 VAL A C 1
ATOM 667 O O . VAL A 1 88 ? 21.157 1.292 -22.185 1.00 94.88 88 VAL A O 1
ATOM 670 N N . ASP A 1 89 ? 18.922 1.192 -22.434 1.00 93.75 89 ASP A N 1
ATOM 671 C CA . ASP A 1 89 ? 18.561 2.136 -21.376 1.00 93.75 89 ASP A CA 1
ATOM 672 C C . ASP A 1 89 ? 18.306 1.406 -20.050 1.00 93.75 89 ASP A C 1
ATOM 674 O O . ASP A 1 89 ? 17.418 0.558 -19.917 1.00 93.75 89 ASP A O 1
ATOM 678 N N . MET A 1 90 ? 19.082 1.768 -19.037 1.00 92.12 90 MET A N 1
ATOM 679 C CA . MET A 1 90 ? 19.132 1.119 -17.730 1.00 92.12 90 MET A CA 1
ATOM 680 C C . MET A 1 90 ? 18.415 1.935 -16.641 1.00 92.12 90 MET A C 1
ATOM 682 O O . MET A 1 90 ? 18.694 1.766 -15.456 1.00 92.12 90 MET A O 1
ATOM 686 N N . GLY A 1 91 ? 17.479 2.818 -17.018 1.00 83.38 91 GLY A N 1
ATOM 687 C CA . GLY A 1 91 ? 16.674 3.587 -16.066 1.00 83.38 91 GLY A CA 1
ATOM 688 C C . GLY A 1 91 ? 17.392 4.813 -15.497 1.00 83.38 91 GLY A C 1
ATOM 689 O O . GLY A 1 91 ? 17.172 5.173 -14.338 1.00 83.38 91 GLY A O 1
ATOM 690 N N . GLY A 1 92 ? 18.250 5.446 -16.302 1.00 79.31 92 GLY A N 1
ATOM 691 C CA . GLY A 1 92 ? 19.003 6.656 -15.942 1.00 79.31 92 GLY A CA 1
ATOM 692 C C . GLY A 1 92 ? 20.332 6.798 -16.686 1.00 79.31 92 GLY A C 1
ATOM 693 O O . GLY A 1 92 ? 20.825 7.910 -16.855 1.00 79.31 92 GLY A O 1
ATOM 694 N N . GLU A 1 93 ? 20.874 5.683 -17.171 1.00 85.50 93 GLU A N 1
ATOM 695 C CA . GLU A 1 93 ? 22.050 5.617 -18.035 1.00 85.50 93 GLU A CA 1
ATOM 696 C C . GLU A 1 93 ? 21.709 4.790 -19.275 1.00 85.50 93 GLU A C 1
ATOM 698 O O . GLU A 1 93 ? 20.983 3.800 -19.185 1.00 85.50 93 GLU A O 1
ATOM 703 N N . SER A 1 94 ? 22.233 5.191 -20.429 1.00 89.50 94 SER A N 1
ATOM 704 C CA . SER A 1 94 ? 22.114 4.441 -21.675 1.00 89.50 94 SER A CA 1
ATOM 705 C C . SER A 1 94 ? 23.493 4.022 -22.157 1.00 89.50 94 SER A C 1
ATOM 707 O O . SER A 1 94 ? 24.435 4.811 -22.111 1.00 89.50 94 SER A O 1
ATOM 709 N N . LYS A 1 95 ? 23.597 2.791 -22.658 1.00 90.12 95 LYS A N 1
ATOM 710 C CA . LYS A 1 95 ? 24.821 2.257 -23.253 1.00 90.12 95 LYS A CA 1
ATOM 711 C C . LYS A 1 95 ? 24.530 1.656 -24.617 1.00 90.12 95 LYS A C 1
ATOM 713 O O . LYS A 1 95 ? 23.690 0.765 -24.731 1.00 90.12 95 LYS A O 1
ATOM 718 N N . ALA A 1 96 ? 25.259 2.102 -25.629 1.00 91.75 96 ALA A N 1
ATOM 719 C CA . ALA A 1 96 ? 25.232 1.498 -26.951 1.00 91.75 96 ALA A CA 1
ATOM 720 C C . ALA A 1 96 ? 26.375 0.485 -27.114 1.00 91.75 96 ALA A C 1
ATOM 722 O O . ALA A 1 96 ? 27.448 0.617 -26.523 1.00 91.75 96 ALA A O 1
ATOM 723 N N . GLN A 1 97 ? 26.128 -0.561 -27.897 1.00 93.56 97 GLN A N 1
ATOM 724 C CA . GLN A 1 97 ? 27.117 -1.574 -28.254 1.00 93.56 97 GLN A CA 1
ATOM 725 C C . GLN A 1 97 ? 26.868 -2.104 -29.666 1.00 93.56 97 GLN A C 1
ATOM 727 O O . GLN A 1 97 ? 25.727 -2.170 -30.127 1.00 93.56 97 GLN A O 1
ATOM 732 N N . PHE A 1 98 ? 27.939 -2.519 -30.340 1.00 94.19 98 PHE A N 1
ATOM 733 C CA . PHE A 1 98 ? 27.839 -3.237 -31.605 1.00 94.19 98 PHE A CA 1
ATOM 734 C C . PHE A 1 98 ? 27.784 -4.741 -31.350 1.00 94.19 98 PHE A C 1
ATOM 736 O O . PHE A 1 98 ? 28.744 -5.323 -30.846 1.00 94.19 98 PHE A O 1
ATOM 743 N N . VAL A 1 99 ? 26.682 -5.380 -31.733 1.00 95.56 99 VAL A N 1
ATOM 744 C CA . VAL A 1 99 ? 26.476 -6.822 -31.550 1.00 95.56 99 VAL A CA 1
ATOM 745 C C . VAL A 1 99 ? 26.575 -7.525 -32.896 1.00 95.56 99 VAL A C 1
ATOM 747 O O . VAL A 1 99 ? 25.894 -7.139 -33.843 1.00 95.56 99 VAL A O 1
ATOM 750 N N . ASP A 1 100 ? 27.409 -8.562 -32.994 1.00 94.69 100 ASP A N 1
ATOM 751 C CA . ASP A 1 100 ? 27.492 -9.395 -34.199 1.00 94.69 100 ASP A CA 1
ATOM 752 C C . ASP A 1 100 ? 26.133 -9.988 -34.572 1.00 94.69 100 ASP A C 1
ATOM 754 O O . ASP A 1 100 ? 25.328 -10.341 -33.708 1.00 94.69 100 ASP A O 1
ATOM 758 N N . GLN A 1 101 ? 25.890 -10.161 -35.870 1.00 94.38 101 GLN A N 1
ATOM 759 C CA . GLN A 1 101 ? 24.721 -10.888 -36.344 1.00 94.38 101 GLN A CA 1
ATOM 760 C C . GLN A 1 101 ? 24.653 -12.289 -35.713 1.00 94.38 101 GLN A C 1
ATOM 762 O O . GLN A 1 101 ? 25.550 -13.115 -35.868 1.00 94.38 101 GLN A O 1
ATOM 767 N N . GLY A 1 102 ? 23.549 -12.569 -35.020 1.00 94.69 102 GLY A N 1
ATOM 768 C CA . GLY A 1 102 ? 23.329 -13.808 -34.274 1.00 94.69 102 GLY A CA 1
ATOM 769 C C . GLY A 1 102 ? 23.972 -13.846 -32.882 1.00 94.69 102 GLY A C 1
ATOM 770 O O . GLY A 1 102 ? 23.749 -14.817 -32.160 1.00 94.69 102 GLY A O 1
ATOM 771 N N . GLY A 1 103 ? 24.732 -12.818 -32.495 1.00 96.25 103 GLY A N 1
ATOM 772 C CA . GLY A 1 103 ? 25.245 -12.622 -31.139 1.00 96.25 103 GLY A CA 1
ATOM 773 C C . GLY A 1 103 ? 24.155 -12.187 -30.157 1.00 96.25 103 GLY A C 1
ATOM 774 O O . GLY A 1 103 ? 22.999 -12.026 -30.530 1.00 96.25 103 GLY A O 1
ATOM 775 N N . THR A 1 104 ? 24.510 -11.994 -28.890 1.00 96.56 104 THR A N 1
ATOM 776 C CA . THR A 1 104 ? 23.574 -11.604 -27.820 1.00 96.56 104 THR A CA 1
ATOM 777 C C . THR A 1 104 ? 24.040 -10.333 -27.130 1.00 96.56 104 THR A C 1
ATOM 779 O O . THR A 1 104 ? 25.229 -10.014 -27.147 1.00 96.56 104 THR A O 1
ATOM 782 N N . VAL A 1 105 ? 23.115 -9.632 -26.479 1.00 95.19 105 VAL A N 1
ATOM 783 C CA . VAL A 1 105 ? 23.434 -8.419 -25.720 1.00 95.19 105 VAL A CA 1
ATOM 784 C C . VAL A 1 105 ? 24.150 -8.811 -24.435 1.00 95.19 105 VAL A C 1
ATOM 786 O O . VAL A 1 105 ? 23.681 -9.687 -23.708 1.00 95.19 105 VAL A O 1
ATOM 789 N N . ASN A 1 106 ? 25.283 -8.170 -24.151 1.00 89.69 106 ASN A N 1
ATOM 790 C CA . ASN A 1 106 ? 26.054 -8.446 -22.945 1.00 89.69 106 ASN A CA 1
ATOM 791 C C . ASN A 1 106 ? 26.194 -7.174 -22.103 1.00 89.69 106 ASN A C 1
ATOM 793 O O . ASN A 1 106 ? 26.571 -6.114 -22.611 1.00 89.69 106 ASN A O 1
ATOM 797 N N . LEU A 1 107 ? 25.865 -7.278 -20.817 1.00 88.88 107 LEU A N 1
ATOM 798 C CA . LEU A 1 107 ? 25.998 -6.203 -19.836 1.00 88.88 107 LEU A CA 1
ATOM 799 C C . LEU A 1 107 ? 27.019 -6.630 -18.784 1.00 88.88 107 LEU A C 1
ATOM 801 O O . LEU A 1 107 ? 27.087 -7.803 -18.427 1.00 88.88 107 LEU A O 1
ATOM 805 N N . ALA A 1 108 ? 27.832 -5.679 -18.318 1.00 85.19 108 ALA A N 1
ATOM 806 C CA . ALA A 1 108 ? 28.886 -5.968 -17.346 1.00 85.19 108 ALA A CA 1
ATOM 807 C C . ALA A 1 108 ? 28.301 -6.393 -15.992 1.00 85.19 108 ALA A C 1
ATOM 809 O O . ALA A 1 108 ? 28.793 -7.332 -15.373 1.00 85.19 108 ALA A O 1
ATOM 810 N N . GLU A 1 109 ? 27.236 -5.714 -15.573 1.00 84.88 109 GLU A N 1
ATOM 811 C CA . GLU A 1 109 ? 26.489 -5.985 -14.351 1.00 84.88 109 GLU A CA 1
ATOM 812 C C . GLU A 1 109 ? 24.995 -5.797 -14.630 1.00 84.88 109 GLU A C 1
ATOM 814 O O . GLU A 1 109 ? 24.609 -5.062 -15.547 1.00 84.88 109 GLU A O 1
ATOM 819 N N . GLU A 1 110 ? 24.150 -6.479 -13.856 1.00 84.25 110 GLU A N 1
ATOM 820 C CA . GLU A 1 110 ? 22.719 -6.181 -13.853 1.00 84.25 110 GLU A CA 1
ATOM 821 C C . GLU A 1 110 ? 22.497 -4.799 -13.226 1.00 84.25 110 GLU A C 1
ATOM 823 O O . GLU A 1 110 ? 23.145 -4.467 -12.229 1.00 84.25 110 GLU A O 1
ATOM 828 N N . PRO A 1 111 ? 21.607 -3.969 -13.793 1.00 90.62 111 PRO A N 1
ATOM 829 C CA . PRO A 1 111 ? 21.393 -2.636 -13.268 1.00 90.62 111 PRO A CA 1
ATOM 830 C C . PRO A 1 111 ? 20.746 -2.710 -11.883 1.00 90.62 111 PRO A C 1
ATOM 832 O O . PRO A 1 111 ? 19.961 -3.612 -11.583 1.00 90.62 111 PRO A O 1
ATOM 835 N N . VAL A 1 112 ? 21.026 -1.709 -11.052 1.00 91.19 112 VAL A N 1
ATOM 836 C CA . VAL A 1 112 ? 20.417 -1.545 -9.729 1.00 91.19 112 VAL A CA 1
ATOM 837 C C . VAL A 1 112 ? 19.911 -0.117 -9.606 1.00 91.19 112 VAL A C 1
ATOM 839 O O . VAL A 1 112 ? 20.600 0.830 -9.986 1.00 91.19 112 VAL A O 1
ATOM 842 N N . ARG A 1 113 ? 18.703 0.044 -9.058 1.00 91.62 113 ARG A N 1
ATOM 843 C CA . ARG A 1 113 ? 18.081 1.351 -8.858 1.00 91.62 113 ARG A CA 1
ATOM 844 C C . ARG A 1 113 ? 17.490 1.458 -7.457 1.00 91.62 113 ARG A C 1
ATOM 846 O O . ARG A 1 113 ? 16.529 0.772 -7.124 1.00 91.62 113 ARG A O 1
ATOM 853 N N . ASP A 1 114 ? 18.038 2.361 -6.647 1.00 92.75 114 ASP A N 1
ATOM 854 C CA . ASP A 1 114 ? 17.650 2.514 -5.243 1.00 92.75 114 ASP A CA 1
ATOM 855 C C . ASP A 1 114 ? 16.144 2.743 -5.057 1.00 92.75 114 ASP A C 1
ATOM 857 O O . ASP A 1 114 ? 15.554 3.723 -5.527 1.00 92.75 114 ASP A O 1
ATOM 861 N N . GLY A 1 115 ? 15.520 1.837 -4.301 1.00 94.94 115 GLY A N 1
ATOM 862 C CA . GLY A 1 115 ? 14.091 1.875 -4.010 1.00 94.94 115 GLY A CA 1
ATOM 863 C C . GLY A 1 115 ? 13.201 1.426 -5.169 1.00 94.94 115 GLY A C 1
ATOM 864 O O . GLY A 1 115 ? 12.044 1.851 -5.196 1.00 94.94 115 GLY A O 1
ATOM 865 N N . TYR A 1 116 ? 13.726 0.616 -6.091 1.00 95.88 116 TYR A N 1
ATOM 866 C CA . TYR A 1 116 ? 13.000 -0.049 -7.171 1.00 95.88 116 TYR A CA 1
ATOM 867 C C . TYR A 1 116 ? 13.481 -1.499 -7.333 1.00 95.88 116 TYR A C 1
ATOM 869 O O . TYR A 1 116 ? 14.665 -1.785 -7.174 1.00 95.88 116 TYR A O 1
ATOM 877 N N . ASP A 1 117 ? 12.564 -2.386 -7.707 1.00 94.75 117 ASP A N 1
ATOM 878 C CA . ASP A 1 117 ? 12.840 -3.747 -8.154 1.00 94.75 117 ASP A CA 1
ATOM 879 C C . ASP A 1 117 ? 12.922 -3.780 -9.686 1.00 94.75 117 ASP A C 1
ATOM 881 O O . ASP A 1 117 ? 12.119 -3.151 -10.386 1.00 94.75 117 ASP A O 1
ATOM 885 N N . PHE A 1 118 ? 13.895 -4.516 -10.223 1.00 95.00 118 PHE A N 1
ATOM 886 C CA . PHE A 1 118 ? 14.041 -4.702 -11.665 1.00 95.00 118 PHE A CA 1
ATOM 887 C C . PHE A 1 118 ? 12.938 -5.626 -12.202 1.00 95.00 118 PHE A C 1
ATOM 889 O O . PHE A 1 118 ? 12.794 -6.762 -11.753 1.00 95.00 118 PHE A O 1
ATOM 896 N N . ALA A 1 119 ? 12.163 -5.146 -13.178 1.00 94.25 119 ALA A N 1
ATOM 897 C CA . ALA A 1 119 ? 10.998 -5.850 -13.724 1.00 94.25 119 ALA A CA 1
ATOM 898 C C . ALA A 1 119 ? 11.248 -6.495 -15.097 1.00 94.25 119 ALA A C 1
ATOM 900 O O . ALA A 1 119 ? 10.345 -7.123 -15.655 1.00 94.25 119 ALA A O 1
ATOM 901 N N . GLY A 1 120 ? 12.453 -6.343 -15.651 1.00 94.88 120 GLY A N 1
ATOM 902 C CA . GLY A 1 120 ? 12.863 -6.968 -16.906 1.00 94.88 120 GLY A CA 1
ATOM 903 C C . GLY A 1 120 ? 13.250 -5.981 -18.002 1.00 94.88 120 GLY A C 1
ATOM 904 O O . GLY A 1 120 ? 13.118 -4.762 -17.869 1.00 94.88 120 GLY A O 1
ATOM 905 N N . TRP A 1 121 ? 13.732 -6.548 -19.104 1.00 96.62 121 TRP A N 1
ATOM 906 C CA . TRP A 1 121 ? 14.111 -5.824 -20.311 1.00 96.62 121 TRP A CA 1
ATOM 907 C C . TRP A 1 121 ? 12.980 -5.840 -21.325 1.00 96.62 121 TRP A C 1
ATOM 909 O O . TRP A 1 121 ? 12.258 -6.829 -21.455 1.00 96.62 121 TRP A O 1
ATOM 919 N N . TYR A 1 122 ? 12.849 -4.742 -22.055 1.00 96.69 122 TYR A N 1
ATOM 920 C CA . TYR A 1 122 ? 11.844 -4.570 -23.086 1.00 96.69 122 TYR A CA 1
ATOM 921 C C . TYR A 1 122 ? 12.494 -3.973 -24.319 1.00 96.69 122 TYR A C 1
ATOM 923 O O . TYR A 1 122 ? 13.239 -3.004 -24.215 1.00 96.69 122 TYR A O 1
ATOM 931 N N . VAL A 1 123 ? 12.206 -4.529 -25.487 1.00 96.44 123 VAL A N 1
ATOM 932 C CA . VAL A 1 123 ? 12.587 -3.919 -26.756 1.00 96.44 123 VAL A CA 1
ATOM 933 C C . VAL A 1 123 ? 11.520 -2.912 -27.167 1.00 96.44 123 VAL A C 1
ATOM 935 O O . VAL A 1 123 ? 10.317 -3.155 -27.031 1.00 96.44 123 VAL A O 1
ATOM 938 N N . LYS A 1 124 ? 11.960 -1.758 -27.653 1.00 94.81 124 LYS A N 1
ATOM 939 C CA . LYS A 1 124 ? 11.088 -0.709 -28.159 1.00 94.81 124 LYS A CA 1
ATOM 940 C C . LYS A 1 124 ? 10.775 -0.961 -29.627 1.00 94.81 124 L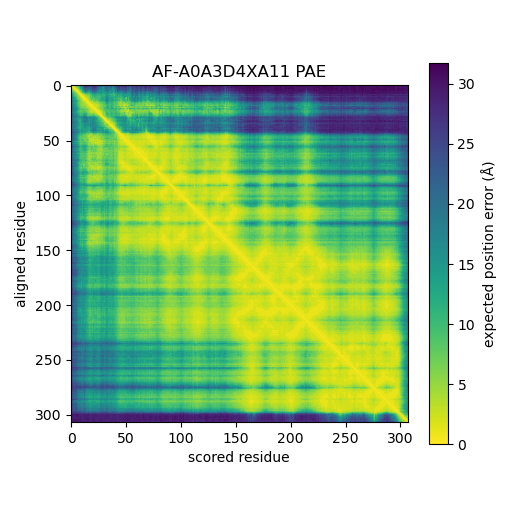YS A C 1
ATOM 942 O O . LYS A 1 124 ? 11.670 -1.110 -30.455 1.00 94.81 124 LYS A O 1
ATOM 947 N N . ASN A 1 125 ? 9.489 -0.960 -29.946 1.00 89.38 125 ASN A N 1
ATOM 948 C CA . ASN A 1 125 ? 8.974 -1.111 -31.298 1.00 89.38 125 ASN A CA 1
ATOM 949 C C . ASN A 1 125 ? 7.997 0.038 -31.578 1.00 89.38 125 ASN A C 1
ATOM 951 O O . ASN A 1 125 ? 6.814 -0.012 -31.229 1.00 89.38 125 ASN A O 1
ATOM 955 N N . GLY A 1 126 ? 8.527 1.144 -32.108 1.00 86.19 126 GLY A N 1
ATOM 956 C CA . GLY A 1 126 ? 7.799 2.410 -32.192 1.00 86.19 126 GLY A CA 1
ATOM 957 C C . GLY A 1 126 ? 7.426 2.934 -30.800 1.00 86.19 126 GLY A C 1
ATOM 958 O O . GLY A 1 126 ? 8.300 3.282 -30.008 1.00 86.19 126 GLY A O 1
ATOM 959 N N . SER A 1 127 ? 6.124 2.998 -30.506 1.00 87.25 127 SER A N 1
ATOM 960 C CA . SER A 1 127 ? 5.597 3.383 -29.184 1.00 87.25 127 SER A CA 1
ATOM 961 C C . SER A 1 127 ? 5.302 2.192 -28.262 1.00 87.25 127 SER A C 1
ATOM 963 O O . SER A 1 127 ? 4.875 2.403 -27.131 1.00 87.25 127 SER A O 1
ATOM 965 N N . SER A 1 128 ? 5.490 0.957 -28.738 1.00 91.50 128 SER A N 1
ATOM 966 C CA . SER A 1 128 ? 5.271 -0.265 -27.959 1.00 91.50 128 SER A CA 1
ATOM 967 C C . SER A 1 128 ? 6.546 -0.704 -27.240 1.00 91.50 128 SER A C 1
ATOM 969 O O . SER A 1 128 ? 7.650 -0.512 -27.754 1.00 91.50 128 SER A O 1
ATOM 971 N N . LEU A 1 129 ? 6.378 -1.335 -26.078 1.00 94.12 129 LEU A N 1
ATOM 972 C CA . LEU A 1 129 ? 7.430 -2.029 -25.341 1.00 94.12 129 LEU A CA 1
ATOM 973 C C . LEU A 1 129 ? 7.071 -3.509 -25.253 1.00 94.12 129 LEU A C 1
ATOM 975 O O . LEU A 1 129 ? 6.033 -3.872 -24.701 1.00 94.12 129 LEU A O 1
ATOM 979 N N . GLU A 1 130 ? 7.939 -4.361 -25.783 1.00 95.69 130 GLU A N 1
ATOM 980 C CA . GLU A 1 130 ? 7.743 -5.810 -25.818 1.00 95.69 130 GLU A CA 1
ATOM 981 C C . GLU A 1 130 ? 8.790 -6.495 -24.929 1.00 95.69 130 GLU A C 1
ATOM 983 O O . GLU A 1 130 ? 9.963 -6.138 -25.029 1.00 95.69 130 GLU A O 1
ATOM 988 N N . PRO A 1 131 ? 8.421 -7.457 -24.059 1.00 96.88 131 PRO A N 1
ATOM 989 C CA . PRO A 1 131 ? 9.390 -8.159 -23.218 1.00 96.88 131 PRO A CA 1
ATOM 990 C C . PRO A 1 131 ? 10.524 -8.779 -24.040 1.00 96.88 131 PRO A C 1
ATOM 992 O O . PRO A 1 131 ? 10.279 -9.417 -25.065 1.00 96.88 131 PRO A O 1
ATOM 995 N N . PHE A 1 132 ? 11.760 -8.630 -23.571 1.00 96.38 132 PHE A N 1
ATOM 996 C CA . PHE A 1 132 ? 12.956 -9.082 -24.273 1.00 96.38 132 PHE A CA 1
ATOM 997 C C . PHE A 1 132 ? 13.908 -9.827 -23.329 1.00 96.38 132 PHE A C 1
ATOM 999 O O . PHE A 1 132 ? 14.198 -9.370 -22.228 1.00 96.38 132 PHE A O 1
ATOM 1006 N N . ASP A 1 133 ? 14.421 -10.976 -23.768 1.00 95.81 133 ASP A N 1
ATOM 1007 C CA . ASP A 1 133 ? 15.520 -11.678 -23.095 1.00 95.81 133 ASP A CA 1
ATOM 1008 C C . ASP A 1 133 ? 16.836 -11.277 -23.771 1.00 95.81 133 ASP A C 1
ATOM 1010 O O . ASP A 1 133 ? 16.996 -11.508 -24.971 1.00 95.81 133 ASP A O 1
ATOM 1014 N N . LEU A 1 134 ? 17.793 -10.723 -23.015 1.00 94.81 134 LEU A N 1
ATOM 1015 C CA . LEU A 1 134 ? 19.108 -10.311 -23.532 1.00 94.81 134 LEU A CA 1
ATOM 1016 C C . LEU A 1 134 ? 19.901 -11.459 -24.180 1.00 94.81 134 LEU A C 1
ATOM 1018 O O . LEU A 1 134 ? 20.797 -11.207 -24.985 1.00 94.81 134 LEU A O 1
ATOM 1022 N N . LYS A 1 135 ? 19.554 -12.718 -23.879 1.00 95.06 135 LYS A N 1
ATOM 1023 C CA . LYS A 1 135 ? 20.132 -13.919 -24.507 1.00 95.06 135 LYS A CA 1
ATOM 1024 C C . LYS A 1 135 ? 19.534 -14.238 -25.881 1.00 95.06 135 LYS A C 1
ATOM 1026 O O . LYS A 1 135 ? 19.957 -15.200 -26.522 1.00 95.06 135 LYS A O 1
ATOM 1031 N N . THR A 1 136 ? 18.557 -13.462 -26.344 1.00 96.50 136 THR A N 1
ATOM 1032 C CA . THR A 1 136 ? 17.971 -13.613 -27.678 1.00 96.50 136 THR A CA 1
ATOM 1033 C C . THR A 1 136 ? 18.987 -13.192 -28.746 1.00 96.50 136 THR A C 1
ATOM 1035 O O . THR A 1 136 ? 19.534 -12.092 -28.654 1.00 96.50 136 THR A O 1
ATOM 1038 N N . PRO A 1 137 ? 19.237 -14.019 -29.782 1.00 97.19 137 PRO A N 1
ATOM 1039 C CA . PRO A 1 137 ? 20.129 -13.655 -30.877 1.00 97.19 137 PRO A CA 1
ATOM 1040 C C . PRO A 1 137 ? 19.686 -12.380 -31.609 1.00 97.19 137 PRO A C 1
ATOM 1042 O O . PRO A 1 137 ? 18.583 -12.316 -32.157 1.00 97.19 137 PRO A O 1
ATOM 1045 N N . VAL A 1 138 ? 20.576 -11.396 -31.675 1.00 96.44 138 VAL A N 1
ATOM 1046 C CA . VAL A 1 138 ? 20.383 -10.106 -32.339 1.00 96.44 138 VAL A CA 1
ATOM 1047 C C . VAL A 1 138 ? 20.481 -10.278 -33.854 1.00 96.44 138 VAL A C 1
ATOM 1049 O O . VAL A 1 138 ? 21.411 -10.891 -34.378 1.00 96.44 138 VAL A O 1
ATOM 1052 N N . ARG A 1 139 ? 19.494 -9.749 -34.580 1.00 94.88 139 ARG A N 1
ATOM 1053 C CA . ARG A 1 139 ? 19.401 -9.841 -36.052 1.00 94.88 139 ARG A CA 1
ATOM 1054 C C . ARG A 1 139 ? 19.109 -8.510 -36.741 1.00 94.88 139 ARG A C 1
ATOM 1056 O O . ARG A 1 139 ? 18.982 -8.479 -37.958 1.00 94.88 139 ARG A O 1
ATOM 1063 N N . GLN A 1 140 ? 18.951 -7.456 -35.957 1.00 94.88 140 GLN A N 1
ATOM 1064 C CA . GLN A 1 140 ? 18.723 -6.086 -36.391 1.00 94.88 140 GLN A CA 1
ATOM 1065 C C . GLN A 1 140 ? 19.079 -5.158 -35.232 1.00 94.88 140 GLN A C 1
ATOM 1067 O O . GLN A 1 140 ? 19.145 -5.610 -34.084 1.00 94.88 140 GLN A O 1
ATOM 1072 N N . SER A 1 141 ? 19.291 -3.883 -35.532 1.00 95.88 141 SER A N 1
ATOM 1073 C CA . SER A 1 141 ? 19.496 -2.865 -34.505 1.00 95.88 141 SER A CA 1
ATOM 1074 C C . SER A 1 141 ? 18.231 -2.674 -33.681 1.00 95.88 141 SER A C 1
ATOM 1076 O O . SER A 1 141 ? 17.118 -2.855 -34.179 1.00 95.88 141 SER A O 1
ATOM 1078 N N . MET A 1 142 ? 18.399 -2.391 -32.392 1.00 95.69 142 MET A N 1
ATOM 1079 C CA . MET A 1 142 ? 17.282 -2.315 -31.456 1.00 95.69 142 MET A CA 1
ATOM 1080 C C . MET A 1 142 ? 17.576 -1.387 -30.282 1.00 95.69 142 MET A C 1
ATOM 1082 O O . MET A 1 142 ? 18.701 -1.304 -29.790 1.00 95.69 142 MET A O 1
ATOM 1086 N N . GLU A 1 143 ? 16.522 -0.740 -29.798 1.00 95.31 143 GLU A N 1
ATOM 1087 C CA . GLU A 1 143 ? 16.522 -0.011 -28.535 1.00 95.31 143 GLU A CA 1
ATOM 1088 C C . GLU A 1 143 ? 15.881 -0.900 -27.467 1.00 95.31 143 GLU A C 1
ATOM 1090 O O . GLU A 1 143 ? 14.731 -1.319 -27.601 1.00 95.31 143 GLU A O 1
ATOM 1095 N N . ILE A 1 144 ? 16.624 -1.203 -26.409 1.00 96.31 144 ILE A N 1
ATOM 1096 C CA . ILE A 1 144 ? 16.174 -1.972 -25.253 1.00 96.31 144 ILE A CA 1
ATOM 1097 C C . ILE A 1 144 ? 16.089 -1.019 -24.065 1.00 96.31 144 ILE A C 1
ATOM 1099 O O . ILE A 1 144 ? 16.982 -0.209 -23.850 1.00 96.31 144 ILE A O 1
ATOM 1103 N N . THR A 1 145 ? 15.041 -1.126 -23.262 1.00 95.81 145 THR A N 1
ATOM 1104 C CA . THR A 1 145 ? 14.869 -0.356 -22.032 1.00 95.81 145 THR A CA 1
ATOM 1105 C C . THR A 1 145 ? 14.535 -1.274 -20.863 1.00 95.81 145 THR A C 1
ATOM 1107 O O . THR A 1 145 ? 13.916 -2.329 -21.019 1.00 95.81 145 THR A O 1
ATOM 1110 N N . SER A 1 146 ? 14.980 -0.885 -19.677 1.00 95.69 146 SER A N 1
ATOM 1111 C CA . SER A 1 146 ? 14.660 -1.540 -18.414 1.00 95.69 146 SER A CA 1
ATOM 1112 C C . SER A 1 146 ? 13.319 -1.049 -17.866 1.00 95.69 146 SER A C 1
ATOM 1114 O O . SER A 1 146 ? 13.049 0.151 -17.818 1.00 95.69 146 SER A O 1
ATOM 1116 N N . LYS A 1 147 ? 12.480 -1.972 -17.386 1.00 94.88 147 LYS A N 1
ATOM 1117 C CA . LYS A 1 147 ? 11.290 -1.636 -16.589 1.00 94.88 147 LYS A CA 1
ATOM 1118 C C . LYS A 1 147 ? 11.599 -1.840 -15.107 1.00 94.88 147 LYS A C 1
ATOM 1120 O O . LYS A 1 147 ? 12.302 -2.776 -14.731 1.00 94.88 147 LYS A O 1
ATOM 1125 N N . TRP A 1 148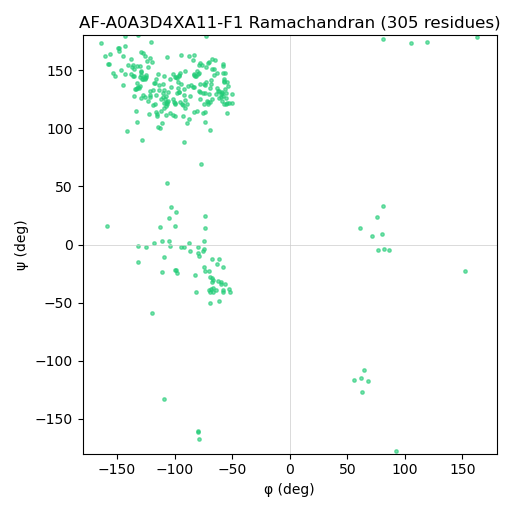 ? 11.038 -0.974 -14.270 1.00 95.69 148 TRP A N 1
ATOM 1126 C CA . TRP A 1 148 ? 11.269 -0.941 -12.828 1.00 95.69 148 TRP A CA 1
ATOM 1127 C C . TRP A 1 148 ? 9.945 -0.827 -12.082 1.00 95.69 148 TRP A C 1
ATOM 1129 O O . TRP A 1 148 ? 9.087 -0.047 -12.490 1.00 95.69 148 TRP A O 1
ATOM 1139 N N . VAL A 1 149 ? 9.808 -1.555 -10.976 1.00 96.75 149 VAL A N 1
ATOM 1140 C CA . VAL A 1 149 ? 8.670 -1.459 -10.051 1.00 96.75 149 VAL A CA 1
ATOM 1141 C C . VAL A 1 149 ? 9.158 -0.760 -8.786 1.00 96.75 149 VAL A C 1
ATOM 1143 O O . VAL A 1 149 ? 10.104 -1.206 -8.150 1.00 96.75 149 VAL A O 1
ATOM 1146 N N . GLY A 1 150 ? 8.550 0.360 -8.413 1.00 97.81 150 GLY A N 1
ATOM 1147 C CA . GLY A 1 150 ? 8.901 1.108 -7.211 1.00 97.81 150 GLY A CA 1
ATOM 1148 C C . GLY A 1 150 ? 8.695 0.282 -5.946 1.00 97.81 150 GLY A C 1
ATOM 1149 O O . GLY A 1 150 ? 7.600 -0.204 -5.678 1.00 97.81 150 GLY A O 1
ATOM 1150 N N . ILE A 1 151 ? 9.729 0.174 -5.117 1.00 97.69 151 ILE A N 1
ATOM 1151 C CA . ILE A 1 151 ? 9.587 -0.437 -3.797 1.00 97.69 151 ILE A CA 1
ATOM 1152 C C . ILE A 1 151 ? 8.868 0.573 -2.910 1.00 97.69 151 ILE A C 1
ATOM 1154 O O . ILE A 1 151 ? 9.384 1.664 -2.609 1.00 97.69 151 ILE A O 1
ATOM 1158 N N . ASN A 1 152 ? 7.652 0.215 -2.513 1.00 97.88 152 ASN A N 1
ATOM 1159 C CA . ASN A 1 152 ? 6.859 1.025 -1.616 1.00 97.88 152 ASN A CA 1
ATOM 1160 C C . ASN A 1 152 ? 7.376 0.889 -0.175 1.00 97.88 152 ASN A C 1
ATOM 1162 O O . ASN A 1 152 ? 8.033 -0.086 0.194 1.00 97.88 152 ASN A O 1
ATOM 1166 N N . LYS A 1 153 ? 7.128 1.910 0.644 1.00 97.62 153 LYS A N 1
ATOM 1167 C CA . LYS A 1 153 ? 7.469 1.928 2.072 1.00 97.62 153 LYS A CA 1
ATOM 1168 C C . LYS A 1 153 ? 6.608 2.937 2.819 1.00 97.62 153 LYS A C 1
ATOM 1170 O O . LYS A 1 153 ? 6.183 3.929 2.234 1.00 97.62 153 LYS A O 1
ATOM 1175 N N . TRP A 1 154 ? 6.428 2.732 4.117 1.00 97.94 154 TRP A N 1
ATOM 1176 C CA . TRP A 1 154 ? 5.815 3.732 4.989 1.00 97.94 154 TRP A CA 1
ATOM 1177 C C . TRP A 1 154 ? 6.774 4.917 5.193 1.00 97.94 154 TRP A C 1
ATOM 1179 O O . TRP A 1 154 ? 7.907 4.732 5.639 1.00 97.94 154 TRP A O 1
ATOM 1189 N N . LEU A 1 155 ? 6.325 6.124 4.847 1.00 97.50 155 LEU A N 1
ATOM 1190 C CA . LEU A 1 155 ? 6.953 7.399 5.212 1.00 97.50 155 LEU A CA 1
ATOM 1191 C C . LEU A 1 155 ? 6.551 7.798 6.634 1.00 97.50 155 LEU A C 1
ATOM 1193 O O . LEU A 1 155 ? 7.399 8.198 7.429 1.00 97.50 155 LEU A O 1
ATOM 1197 N N . THR A 1 156 ? 5.275 7.584 6.959 1.00 97.38 156 THR A N 1
ATOM 1198 C CA . THR A 1 156 ? 4.720 7.732 8.303 1.00 97.38 156 THR A CA 1
ATOM 1199 C C . THR A 1 156 ? 4.083 6.410 8.714 1.00 97.38 156 THR A C 1
ATOM 1201 O O . THR A 1 156 ? 3.221 5.879 8.011 1.00 97.38 156 THR A O 1
ATOM 1204 N N . LEU A 1 157 ? 4.533 5.860 9.844 1.00 96.94 157 LEU A N 1
ATOM 1205 C CA . LEU A 1 157 ? 3.969 4.633 10.407 1.00 96.94 157 LEU A CA 1
ATOM 1206 C C . LEU A 1 157 ? 2.525 4.859 10.856 1.00 96.94 157 LEU A C 1
ATOM 1208 O O . LEU A 1 157 ? 2.167 5.958 11.273 1.00 96.94 157 LEU A O 1
ATOM 1212 N N . ILE A 1 158 ? 1.729 3.791 10.817 1.00 97.94 158 ILE A N 1
ATOM 1213 C CA . ILE A 1 158 ? 0.333 3.841 11.244 1.00 97.94 158 ILE A CA 1
ATOM 1214 C C . ILE A 1 158 ? 0.201 4.282 12.707 1.00 97.94 158 ILE A C 1
ATOM 1216 O O . ILE A 1 158 ? 0.826 3.723 13.611 1.00 97.94 158 ILE A O 1
ATOM 1220 N N . ILE A 1 159 ? -0.671 5.262 12.930 1.00 96.88 159 ILE A N 1
ATOM 1221 C CA . ILE A 1 159 ? -1.123 5.710 14.244 1.00 96.88 159 ILE A CA 1
ATOM 1222 C C . ILE A 1 159 ? -2.648 5.755 14.278 1.00 96.88 159 ILE A C 1
ATOM 1224 O O . ILE A 1 159 ? -3.305 6.014 13.275 1.00 96.88 159 ILE A O 1
ATOM 1228 N N . ILE A 1 160 ? -3.230 5.522 15.448 1.00 98.00 160 ILE A N 1
ATOM 1229 C CA . ILE A 1 160 ? -4.667 5.674 15.667 1.00 98.00 160 ILE A CA 1
ATOM 1230 C C . ILE A 1 160 ? -4.894 6.200 17.083 1.00 98.00 160 ILE A C 1
ATOM 1232 O O . ILE A 1 160 ? -4.233 5.787 18.038 1.00 98.00 160 ILE A O 1
ATOM 1236 N N . LYS A 1 161 ? -5.811 7.157 17.223 1.00 97.75 161 LYS A N 1
ATOM 1237 C CA . LYS A 1 161 ? -6.182 7.714 18.529 1.00 97.75 161 LYS A CA 1
ATOM 1238 C C . LYS A 1 161 ? -7.215 6.815 19.192 1.00 97.75 161 LYS A C 1
ATOM 1240 O O . LYS A 1 161 ? -8.083 6.272 18.524 1.00 97.75 161 LYS A O 1
ATOM 1245 N N . GLU A 1 162 ? -7.161 6.709 20.513 1.00 98.06 162 GLU A N 1
ATOM 1246 C CA . GLU A 1 162 ? -8.220 6.067 21.296 1.00 98.06 162 GLU A CA 1
ATOM 1247 C C . GLU A 1 162 ? -9.500 6.922 21.309 1.00 98.06 162 GLU A C 1
ATOM 1249 O O . GLU A 1 162 ? -9.453 8.148 21.157 1.00 98.06 162 GLU A O 1
ATOM 1254 N N . TRP A 1 163 ? -10.646 6.286 21.555 1.00 98.38 163 TRP A N 1
ATOM 1255 C CA . TRP A 1 163 ? -11.925 6.963 21.802 1.00 98.38 163 TRP A CA 1
ATOM 1256 C C . TRP A 1 163 ? -12.752 6.240 22.858 1.00 98.38 163 TRP A C 1
ATOM 1258 O O . TRP A 1 163 ? -12.401 5.143 23.299 1.00 98.38 163 TRP A O 1
ATOM 1268 N N . THR A 1 164 ? -13.842 6.867 23.292 1.00 98.12 164 THR A N 1
ATOM 1269 C CA . THR A 1 164 ? -14.788 6.274 24.241 1.00 98.12 164 THR A CA 1
ATOM 1270 C C . THR A 1 164 ? -15.959 5.635 23.502 1.00 98.12 164 THR A C 1
ATOM 1272 O O . THR A 1 164 ? -16.415 6.133 22.476 1.00 98.12 164 THR A O 1
ATOM 1275 N N . TYR A 1 165 ? -16.479 4.533 24.036 1.00 98.00 165 TYR A N 1
ATOM 1276 C CA . TYR A 1 165 ? -17.684 3.884 23.538 1.00 98.00 165 TYR A CA 1
ATOM 1277 C C . TYR A 1 165 ? -18.840 4.886 23.363 1.00 98.00 165 TYR A C 1
ATOM 1279 O O . TYR A 1 165 ? -19.173 5.645 24.278 1.00 98.00 165 TYR A O 1
ATOM 1287 N N . GLY A 1 166 ? -19.456 4.867 22.178 1.00 95.25 166 GLY A N 1
ATOM 1288 C CA . GLY A 1 166 ? -20.531 5.782 21.786 1.00 95.25 166 GLY A CA 1
ATOM 1289 C C . GLY A 1 166 ? -20.069 7.119 21.193 1.00 95.25 166 GLY A C 1
ATOM 1290 O O . GLY A 1 166 ? -20.916 7.889 20.748 1.00 95.25 166 GLY A O 1
ATOM 1291 N N . GLU A 1 167 ? -18.765 7.406 21.160 1.00 96.62 167 GLU A N 1
ATOM 1292 C CA . GLU A 1 167 ? -18.207 8.532 20.401 1.00 96.62 167 GLU A CA 1
ATOM 1293 C C . GLU A 1 167 ? -17.995 8.168 18.925 1.00 96.62 167 GLU A C 1
ATOM 1295 O O . GLU A 1 167 ? -17.946 6.993 18.553 1.00 96.62 167 GLU A O 1
ATOM 1300 N N . THR A 1 168 ? -17.821 9.186 18.078 1.00 96.69 168 THR A N 1
ATOM 1301 C CA . THR A 1 168 ? -17.365 8.998 16.696 1.00 96.69 168 THR A CA 1
ATOM 1302 C C . THR A 1 168 ? -16.010 8.291 16.686 1.00 96.69 168 THR A C 1
ATOM 1304 O O . THR A 1 168 ? -15.071 8.741 17.352 1.00 96.69 168 THR A O 1
ATOM 1307 N N . ALA A 1 169 ? -15.911 7.206 15.914 1.00 97.56 169 ALA A N 1
ATOM 1308 C CA . ALA A 1 169 ? -14.672 6.456 15.751 1.00 97.56 169 ALA A CA 1
ATOM 1309 C C . ALA A 1 169 ? -13.543 7.351 15.222 1.00 97.56 169 ALA A C 1
ATOM 1311 O O . ALA A 1 169 ? -13.778 8.304 14.473 1.00 97.56 169 ALA A O 1
ATOM 1312 N N . ARG A 1 170 ? -12.308 7.054 15.631 1.00 97.50 170 ARG A N 1
ATOM 1313 C CA . ARG A 1 170 ? -11.127 7.761 15.131 1.00 97.50 170 ARG A CA 1
ATOM 1314 C C . ARG A 1 170 ? -10.581 7.029 13.922 1.00 97.50 170 ARG A C 1
ATOM 1316 O O . ARG A 1 170 ? -10.426 5.810 13.946 1.00 97.50 170 ARG A O 1
ATOM 1323 N N . GLU A 1 171 ? -10.275 7.796 12.889 1.00 96.25 171 GLU A N 1
ATOM 1324 C CA . GLU A 1 171 ? -9.622 7.275 11.699 1.00 96.25 171 GLU A CA 1
ATOM 1325 C C . GLU A 1 171 ? -8.121 7.087 11.976 1.00 96.25 171 GLU A C 1
ATOM 1327 O O . GLU A 1 171 ? -7.517 7.923 12.661 1.00 96.25 171 GLU A O 1
ATOM 1332 N N . PRO A 1 172 ? -7.518 5.981 11.514 1.00 98.06 172 PRO A N 1
ATOM 1333 C CA . PRO A 1 172 ? -6.075 5.818 11.532 1.00 98.06 172 PRO A CA 1
ATOM 1334 C C . PRO A 1 172 ? -5.408 6.740 10.507 1.00 98.06 172 PRO A C 1
ATOM 1336 O O . PRO A 1 172 ? -6.005 7.121 9.500 1.00 98.06 172 PRO A O 1
ATOM 1339 N N . GLU A 1 173 ? -4.141 7.051 10.746 1.00 97.25 173 GLU A N 1
ATOM 1340 C CA . GLU A 1 173 ? -3.308 7.863 9.863 1.00 97.25 173 GLU A CA 1
ATOM 1341 C C . GLU A 1 173 ? -2.025 7.079 9.542 1.00 97.25 173 GLU A C 1
ATOM 1343 O O . GLU A 1 173 ? -1.340 6.615 10.455 1.00 97.25 173 GLU A O 1
ATOM 1348 N N . ALA A 1 174 ? -1.705 6.910 8.257 1.00 98.12 174 ALA A N 1
ATOM 1349 C CA . ALA A 1 174 ? -0.452 6.341 7.761 1.00 98.12 174 ALA A CA 1
ATOM 1350 C C . ALA A 1 174 ? -0.138 6.911 6.371 1.00 98.12 174 ALA A C 1
ATOM 1352 O O . ALA A 1 174 ? -1.047 7.127 5.568 1.00 98.12 174 ALA A O 1
ATOM 1353 N N . GLU A 1 175 ? 1.144 7.116 6.072 1.00 98.12 175 GLU A N 1
ATOM 1354 C CA . GLU A 1 175 ? 1.580 7.721 4.809 1.00 98.12 175 GLU A CA 1
ATOM 1355 C C . GLU A 1 175 ? 2.533 6.770 4.078 1.00 98.12 175 GLU A C 1
ATOM 1357 O O . GLU A 1 175 ? 3.637 6.523 4.577 1.00 98.12 175 GLU A O 1
ATOM 1362 N N . PRO A 1 176 ? 2.137 6.199 2.932 1.00 98.31 176 PRO A N 1
ATOM 1363 C CA . PRO A 1 176 ? 3.012 5.394 2.100 1.00 98.31 176 PRO A CA 1
ATOM 1364 C C . PRO A 1 176 ? 3.781 6.278 1.114 1.00 98.31 176 PRO A C 1
ATOM 1366 O O . PRO A 1 176 ? 3.408 7.413 0.828 1.00 98.31 176 PRO A O 1
ATOM 1369 N N . ARG A 1 177 ? 4.866 5.744 0.553 1.00 97.75 177 ARG A N 1
ATOM 1370 C CA . ARG A 1 177 ? 5.607 6.405 -0.527 1.00 97.75 177 ARG A CA 1
ATOM 1371 C C . ARG A 1 177 ? 4.775 6.495 -1.809 1.00 97.75 177 ARG A C 1
ATOM 1373 O O . ARG A 1 177 ? 4.890 7.482 -2.528 1.00 97.75 177 ARG A O 1
ATOM 1380 N N . PHE A 1 178 ? 3.991 5.457 -2.097 1.00 97.62 178 PHE A N 1
ATOM 1381 C CA . PHE A 1 178 ? 3.125 5.356 -3.269 1.00 97.62 178 PHE A CA 1
ATOM 1382 C C . PHE A 1 178 ? 1.756 4.789 -2.884 1.00 97.62 178 PHE A C 1
ATOM 1384 O O . PHE A 1 178 ? 1.671 3.984 -1.956 1.00 97.62 178 PHE A O 1
ATOM 1391 N N . GLY A 1 179 ? 0.723 5.149 -3.647 1.00 97.44 179 GLY A N 1
ATOM 1392 C CA . GLY A 1 179 ? -0.627 4.589 -3.533 1.00 97.44 179 GLY A CA 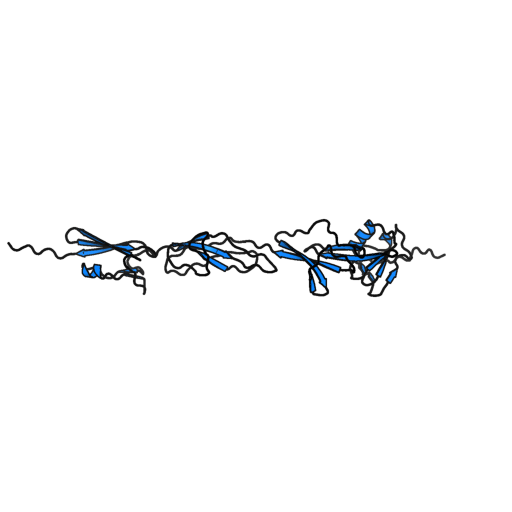1
ATOM 1393 C C . GLY A 1 179 ? -1.491 5.183 -2.420 1.00 97.44 179 GLY A C 1
ATOM 1394 O O . GLY A 1 179 ? -1.059 6.049 -1.659 1.00 97.44 179 GLY A O 1
ATOM 1395 N N . GLU A 1 180 ? -2.740 4.720 -2.362 1.00 97.06 180 GLU A N 1
ATOM 1396 C CA . GLU A 1 180 ? -3.718 5.104 -1.341 1.00 97.06 180 GLU A CA 1
ATOM 1397 C C . GLU A 1 180 ? -3.773 4.066 -0.215 1.00 97.06 180 GLU A C 1
ATOM 1399 O O . GLU A 1 180 ? -3.726 2.857 -0.458 1.00 97.06 180 GLU A O 1
ATOM 1404 N N . THR A 1 181 ? -3.892 4.545 1.023 1.00 98.12 181 THR A N 1
ATOM 1405 C CA . THR A 1 181 ? -3.979 3.690 2.210 1.00 98.12 181 THR A CA 1
ATOM 1406 C C . THR A 1 181 ? -5.423 3.306 2.509 1.00 98.12 181 THR A C 1
ATOM 1408 O O . THR A 1 181 ? -6.298 4.169 2.564 1.00 98.12 181 THR A O 1
ATOM 1411 N N . TYR A 1 182 ? -5.657 2.035 2.836 1.00 98.25 182 TYR A N 1
ATOM 1412 C CA . TYR A 1 182 ? -6.884 1.582 3.494 1.00 98.25 182 TYR A CA 1
ATOM 1413 C C . TYR A 1 182 ? -6.580 0.806 4.777 1.00 98.25 182 TYR A C 1
ATOM 1415 O O . TYR A 1 182 ? -5.456 0.351 5.006 1.00 98.25 182 TYR A O 1
ATOM 1423 N N . TYR A 1 183 ? -7.591 0.667 5.636 1.00 98.50 183 TYR A N 1
ATOM 1424 C CA . TYR A 1 183 ? -7.431 0.111 6.976 1.00 98.50 183 TYR A CA 1
ATOM 1425 C C . TYR A 1 183 ? -8.374 -1.049 7.227 1.00 98.50 183 TYR A C 1
ATOM 1427 O O . TYR A 1 183 ? -9.536 -1.027 6.826 1.00 98.50 183 TYR A O 1
ATOM 1435 N N . ARG A 1 184 ? -7.875 -2.038 7.966 1.00 98.62 184 ARG A N 1
ATOM 1436 C CA . ARG A 1 184 ? -8.683 -3.146 8.472 1.00 98.62 184 ARG A CA 1
ATOM 1437 C C . ARG A 1 184 ? -8.453 -3.346 9.956 1.00 98.62 184 ARG A C 1
ATOM 1439 O O . ARG A 1 184 ? -7.368 -3.054 10.457 1.00 98.62 184 ARG A O 1
ATOM 1446 N N . TYR A 1 185 ? -9.457 -3.891 10.632 1.00 98.62 185 TYR A N 1
ATOM 1447 C CA . TYR A 1 185 ? -9.523 -4.022 12.083 1.00 98.62 185 TYR A CA 1
ATOM 1448 C C . TYR A 1 185 ? -9.747 -5.469 12.517 1.00 98.62 185 TYR A C 1
ATOM 1450 O O . TYR A 1 185 ? -10.468 -6.213 11.849 1.00 98.62 185 TYR A O 1
ATOM 1458 N N . GLY A 1 186 ? -9.157 -5.844 13.651 1.00 98.12 186 GLY A N 1
ATOM 1459 C CA . GLY A 1 186 ? -9.271 -7.170 14.259 1.00 98.12 186 GLY A CA 1
ATOM 1460 C C . GLY A 1 186 ? -9.269 -7.113 15.789 1.00 98.12 186 GLY A C 1
ATOM 1461 O O . GLY A 1 186 ? -8.857 -6.119 16.390 1.00 98.12 186 GLY A O 1
ATOM 1462 N N . ASP A 1 187 ? -9.734 -8.184 16.428 1.00 97.69 187 ASP A N 1
ATOM 1463 C CA . ASP A 1 187 ? -9.800 -8.366 17.889 1.00 97.69 187 ASP A CA 1
ATOM 1464 C C . ASP A 1 187 ? -8.547 -9.048 18.479 1.00 97.69 187 ASP A C 1
ATOM 1466 O O . ASP A 1 187 ? -8.419 -9.214 19.692 1.00 97.69 187 ASP A O 1
ATOM 1470 N N . SER A 1 188 ? -7.596 -9.414 17.619 1.00 97.31 188 SER A N 1
ATOM 1471 C CA . SER A 1 188 ? -6.331 -10.070 17.949 1.00 97.31 188 SER A CA 1
ATOM 1472 C C . SER A 1 188 ? -5.217 -9.530 17.040 1.00 97.31 188 SER A C 1
ATOM 1474 O O . SER A 1 188 ? -5.500 -9.225 15.878 1.00 97.31 188 SER A O 1
ATOM 1476 N N . PRO A 1 189 ? -3.958 -9.422 17.515 1.00 96.25 189 PRO A N 1
ATOM 1477 C CA . PRO A 1 189 ? -2.850 -8.891 16.709 1.00 96.25 189 PRO A CA 1
ATOM 1478 C C . PRO A 1 189 ? -2.593 -9.708 15.434 1.00 96.25 189 PRO A C 1
ATOM 1480 O O . PRO A 1 189 ? -2.284 -9.141 14.387 1.00 96.25 189 PRO A O 1
ATOM 1483 N N . ASP A 1 190 ? -2.805 -11.023 15.514 1.00 94.12 190 ASP A N 1
ATOM 1484 C CA . ASP A 1 190 ? -2.583 -11.985 14.427 1.00 94.12 190 ASP A CA 1
ATOM 1485 C C . ASP A 1 190 ? -3.903 -12.601 13.921 1.00 94.12 190 ASP A C 1
ATOM 1487 O O . ASP A 1 190 ? -3.916 -13.650 13.277 1.00 94.12 190 ASP A O 1
ATOM 1491 N N . GLY A 1 191 ? -5.036 -11.984 14.275 1.00 93.75 191 GLY A N 1
ATOM 1492 C CA . GLY A 1 191 ? -6.372 -12.451 13.916 1.00 93.75 191 GLY A CA 1
ATOM 1493 C C . GLY A 1 191 ? -6.785 -12.113 12.484 1.00 93.75 191 GLY A C 1
ATOM 1494 O O . GLY A 1 191 ? -5.994 -11.682 11.645 1.00 93.75 191 GLY A O 1
ATOM 1495 N N . THR A 1 192 ? -8.077 -12.289 12.204 1.00 96.75 192 THR A N 1
ATOM 1496 C CA . THR A 1 192 ? -8.669 -11.823 10.944 1.00 96.75 192 THR A CA 1
ATOM 1497 C C . THR A 1 192 ? -8.916 -10.321 11.019 1.00 96.75 192 THR A C 1
ATOM 1499 O O . THR A 1 192 ? -9.524 -9.841 11.973 1.00 96.75 192 THR A O 1
ATOM 1502 N N . PHE A 1 193 ? -8.483 -9.594 9.990 1.00 98.38 193 PHE A N 1
ATOM 1503 C CA . PHE A 1 193 ? -8.718 -8.160 9.857 1.00 98.38 193 PHE A CA 1
ATOM 1504 C C . PHE A 1 193 ? -9.792 -7.894 8.797 1.00 98.38 193 PHE A C 1
ATOM 1506 O O . PHE A 1 193 ? -9.715 -8.421 7.688 1.00 98.38 193 PHE A O 1
ATOM 1513 N N . THR A 1 194 ? -10.786 -7.069 9.127 1.00 98.19 194 THR A N 1
ATOM 1514 C CA . THR A 1 194 ? -11.924 -6.734 8.249 1.00 98.19 194 THR A CA 1
ATOM 1515 C C . THR A 1 194 ? -12.094 -5.225 8.100 1.00 98.19 194 THR A C 1
ATOM 1517 O O . THR A 1 194 ? -11.591 -4.465 8.924 1.00 98.19 194 THR A O 1
ATOM 1520 N N . ASP A 1 195 ? -12.864 -4.778 7.110 1.00 97.81 195 ASP A N 1
ATOM 1521 C CA . ASP A 1 195 ? -13.159 -3.350 6.908 1.00 97.81 195 ASP A CA 1
ATOM 1522 C C . ASP A 1 195 ? -14.169 -2.795 7.947 1.00 97.81 195 ASP A C 1
ATOM 1524 O O . ASP A 1 195 ? -14.572 -1.634 7.889 1.00 97.81 195 ASP A O 1
ATOM 1528 N N . THR A 1 196 ? -14.606 -3.618 8.912 1.00 97.69 196 THR A N 1
ATOM 1529 C CA . THR A 1 196 ? -15.564 -3.207 9.948 1.00 97.69 196 THR A CA 1
ATOM 1530 C C . THR A 1 196 ? -14.846 -2.494 11.086 1.00 97.69 196 THR A C 1
ATOM 1532 O O . THR A 1 196 ? -14.095 -3.108 11.842 1.00 97.69 196 THR A O 1
ATOM 1535 N N . VAL A 1 197 ? -15.128 -1.201 11.247 1.00 98.06 197 VAL A N 1
ATOM 1536 C CA . VAL A 1 197 ? -14.626 -0.413 12.377 1.00 98.06 197 VAL A CA 1
ATOM 1537 C C . VAL A 1 197 ? -15.282 -0.905 13.676 1.00 98.06 197 VAL A C 1
ATOM 1539 O O . VAL A 1 197 ? -16.514 -0.924 13.762 1.00 98.06 197 VAL A O 1
ATOM 1542 N N . PRO A 1 198 ? -14.507 -1.289 14.705 1.00 97.88 198 PRO A N 1
ATOM 1543 C CA . PRO A 1 198 ? -15.074 -1.756 15.959 1.00 97.88 198 PRO A CA 1
ATOM 1544 C C . PRO A 1 198 ? -15.777 -0.626 16.716 1.00 97.88 198 PRO A C 1
ATOM 1546 O O . PRO A 1 198 ? -15.296 0.506 16.775 1.00 97.88 198 PRO A O 1
ATOM 1549 N N . SER A 1 199 ? -16.911 -0.955 17.336 1.00 97.19 199 SER A N 1
ATOM 1550 C CA . SER A 1 199 ? -17.696 -0.022 18.155 1.00 97.19 199 SER A CA 1
ATOM 1551 C C . SER A 1 199 ? -17.683 -0.355 19.643 1.00 97.19 199 SER A C 1
ATOM 1553 O O . SER A 1 199 ? -17.925 0.529 20.459 1.00 97.19 199 SER A O 1
ATOM 1555 N N . GLU A 1 200 ? -17.428 -1.613 20.005 1.00 97.75 200 GLU A N 1
ATOM 1556 C CA . GLU A 1 200 ? -17.514 -2.098 21.383 1.00 97.75 200 GLU A CA 1
ATOM 1557 C C . GLU A 1 200 ? -16.245 -1.756 22.171 1.00 97.75 200 GLU A C 1
ATOM 1559 O O . GLU A 1 200 ? -15.130 -1.783 21.640 1.00 97.75 200 GLU A O 1
ATOM 1564 N N . ALA A 1 201 ? -16.401 -1.453 23.460 1.00 98.25 201 ALA A N 1
ATOM 1565 C CA . ALA A 1 201 ? -15.263 -1.174 24.320 1.00 98.25 201 ALA A CA 1
ATOM 1566 C C . ALA A 1 201 ? -14.360 -2.404 24.434 1.00 98.25 201 ALA A C 1
ATOM 1568 O O . ALA A 1 201 ? -14.818 -3.523 24.663 1.00 98.25 201 ALA A O 1
ATOM 1569 N N . GLY A 1 202 ? -13.057 -2.187 24.316 1.00 98.06 202 GLY A N 1
ATOM 1570 C CA . GLY A 1 202 ? -12.095 -3.273 24.260 1.00 98.06 202 GLY A CA 1
ATOM 1571 C C . GLY A 1 202 ? -10.752 -2.826 23.714 1.00 98.06 202 GLY A C 1
ATOM 1572 O O . GLY A 1 202 ? -10.554 -1.657 23.368 1.00 98.06 202 GLY A O 1
ATOM 1573 N N . THR A 1 203 ? -9.830 -3.780 23.671 1.00 98.25 203 THR A N 1
ATOM 1574 C CA . THR A 1 203 ? -8.571 -3.647 22.942 1.00 98.25 203 THR A CA 1
ATOM 1575 C C . THR A 1 203 ? -8.784 -4.201 21.545 1.00 98.25 203 THR A C 1
ATOM 1577 O O . THR A 1 203 ? -9.251 -5.326 21.397 1.00 98.25 203 THR A O 1
ATOM 1580 N N . TRP A 1 204 ? -8.426 -3.407 20.549 1.00 98.62 204 TRP A N 1
ATOM 1581 C CA . TRP A 1 204 ? -8.562 -3.730 19.139 1.00 98.62 204 TRP A CA 1
ATOM 1582 C C . TRP A 1 204 ? -7.238 -3.491 18.432 1.00 98.62 204 TRP A C 1
ATOM 1584 O O . TRP A 1 204 ? -6.336 -2.838 18.963 1.00 98.62 204 TRP A O 1
ATOM 1594 N N . TYR A 1 205 ? -7.135 -4.020 17.225 1.00 98.62 205 TYR A N 1
ATOM 1595 C CA . TYR A 1 205 ? -5.951 -3.930 16.394 1.00 98.62 205 TYR A CA 1
ATOM 1596 C C . TYR A 1 205 ? -6.337 -3.380 15.033 1.00 98.62 205 TYR A C 1
ATOM 1598 O O . TYR A 1 205 ? -7.412 -3.681 14.518 1.00 98.62 205 TYR A O 1
ATOM 1606 N N . VAL A 1 206 ? -5.453 -2.583 14.445 1.00 98.69 206 VAL A N 1
ATOM 1607 C CA . VAL A 1 206 ? -5.607 -2.043 13.094 1.00 98.69 206 VAL A CA 1
ATOM 1608 C C . VAL A 1 206 ? -4.343 -2.292 12.278 1.00 98.69 206 VAL A C 1
ATOM 1610 O O . VAL A 1 206 ? -3.231 -2.256 12.811 1.00 98.69 206 VAL A O 1
ATOM 1613 N N . LYS A 1 207 ? -4.522 -2.556 10.985 1.00 98.56 207 LYS A N 1
ATOM 1614 C CA . LYS A 1 207 ? -3.456 -2.636 9.981 1.00 98.56 207 LYS A CA 1
ATOM 1615 C C . LYS A 1 207 ? -3.758 -1.680 8.832 1.00 98.56 207 LYS A C 1
ATOM 1617 O O . LYS A 1 207 ? -4.923 -1.518 8.465 1.00 98.56 207 LYS A O 1
ATOM 1622 N N . ALA A 1 208 ? -2.710 -1.078 8.281 1.00 98.56 208 ALA A N 1
ATOM 1623 C CA . ALA A 1 208 ? -2.751 -0.288 7.059 1.00 98.56 208 ALA A CA 1
ATOM 1624 C C . ALA A 1 208 ? -2.274 -1.132 5.877 1.00 98.56 208 ALA A C 1
ATOM 1626 O O . ALA A 1 208 ? -1.343 -1.932 6.011 1.00 98.56 208 ALA A O 1
ATOM 1627 N N . TYR A 1 209 ? -2.894 -0.910 4.726 1.00 98.50 209 TYR A N 1
ATOM 1628 C CA . TYR A 1 209 ? -2.604 -1.609 3.485 1.00 98.50 209 TYR A CA 1
ATOM 1629 C C . TYR A 1 209 ? -2.530 -0.621 2.330 1.00 98.50 209 TYR A C 1
ATOM 1631 O O . TYR A 1 209 ? -3.208 0.408 2.342 1.00 98.50 209 TYR A O 1
ATOM 1639 N N . VAL A 1 210 ? -1.727 -0.968 1.331 1.00 98.69 210 VAL A N 1
ATOM 1640 C CA . VAL A 1 210 ? -1.699 -0.320 0.019 1.00 98.69 210 VAL A CA 1
ATOM 1641 C C . VAL A 1 210 ? -1.645 -1.416 -1.031 1.00 98.69 210 VAL A C 1
ATOM 1643 O O . VAL A 1 210 ? -0.771 -2.286 -0.969 1.00 98.69 210 VAL A O 1
ATOM 1646 N N . ASP A 1 211 ? -2.549 -1.369 -2.003 1.00 98.19 211 ASP A N 1
ATOM 1647 C CA . ASP A 1 211 ? -2.538 -2.323 -3.107 1.00 98.19 211 ASP A CA 1
ATOM 1648 C C . ASP A 1 211 ? -1.374 -2.029 -4.063 1.00 98.19 211 ASP A C 1
ATOM 1650 O O . ASP A 1 211 ? -1.040 -0.878 -4.345 1.00 98.19 211 ASP A O 1
ATOM 1654 N N . GLY A 1 212 ? -0.726 -3.088 -4.546 1.00 96.94 212 GLY A N 1
ATOM 1655 C CA . GLY A 1 212 ? 0.356 -2.979 -5.522 1.00 96.94 212 GLY A CA 1
ATOM 1656 C C . GLY A 1 212 ? -0.174 -2.726 -6.931 1.00 96.94 212 GLY A C 1
ATOM 1657 O O . GLY A 1 212 ? -1.299 -3.096 -7.268 1.00 96.94 212 GLY A O 1
ATOM 1658 N N . THR A 1 213 ? 0.666 -2.139 -7.775 1.00 96.50 213 THR A N 1
ATOM 1659 C CA . THR A 1 213 ? 0.388 -1.888 -9.194 1.00 96.50 213 THR A CA 1
ATOM 1660 C C . THR A 1 213 ? 1.565 -2.357 -10.054 1.00 96.50 213 THR A C 1
ATOM 1662 O O . THR A 1 213 ? 2.576 -2.830 -9.538 1.00 96.50 213 THR A O 1
ATOM 1665 N N . GLU A 1 214 ? 1.475 -2.203 -11.378 1.00 94.19 214 GLU A N 1
ATOM 1666 C CA . GLU A 1 214 ? 2.646 -2.389 -12.250 1.00 94.19 214 GLU A CA 1
ATOM 1667 C C . GLU A 1 214 ? 3.771 -1.376 -11.985 1.00 94.19 214 GLU A C 1
ATOM 1669 O O . GLU A 1 214 ? 4.895 -1.581 -12.438 1.00 94.19 214 GLU A O 1
ATOM 1674 N N . GLU A 1 215 ? 3.474 -0.278 -11.290 1.00 95.75 215 GLU A N 1
ATOM 1675 C CA . GLU A 1 215 ? 4.422 0.803 -11.034 1.00 95.75 215 GLU A CA 1
ATOM 1676 C C . GLU A 1 215 ? 5.077 0.699 -9.658 1.00 95.75 215 GLU A C 1
ATOM 1678 O O . GLU A 1 215 ? 6.171 1.230 -9.478 1.00 95.75 215 GLU A O 1
ATOM 1683 N N . TYR A 1 216 ? 4.442 0.040 -8.682 1.00 97.69 216 TYR A N 1
ATOM 1684 C CA . TYR A 1 216 ? 4.981 -0.099 -7.327 1.00 97.69 216 TYR A CA 1
ATOM 1685 C C . TYR A 1 216 ? 4.423 -1.299 -6.554 1.00 97.69 216 TYR A C 1
ATOM 1687 O O . TYR A 1 216 ? 3.307 -1.760 -6.787 1.00 97.69 216 TYR A O 1
ATOM 1695 N N . THR A 1 217 ? 5.195 -1.783 -5.582 1.00 97.94 217 THR A N 1
ATOM 1696 C CA . THR A 1 217 ? 4.831 -2.927 -4.737 1.00 97.94 217 THR A CA 1
ATOM 1697 C C . THR A 1 217 ? 3.730 -2.593 -3.720 1.00 97.94 217 THR A C 1
ATOM 1699 O O . THR A 1 217 ? 3.577 -1.451 -3.280 1.00 97.94 217 THR A O 1
ATOM 1702 N N . SER A 1 218 ? 2.953 -3.605 -3.324 1.00 98.25 218 SER A N 1
ATOM 1703 C CA . SER A 1 218 ? 1.966 -3.492 -2.241 1.00 98.25 218 SER A CA 1
ATOM 1704 C C . SER A 1 218 ? 2.635 -3.282 -0.879 1.00 98.25 218 SER A C 1
ATOM 1706 O O . SER A 1 218 ? 3.785 -3.677 -0.682 1.00 98.25 218 SER A O 1
ATOM 1708 N N . LEU A 1 219 ? 1.888 -2.760 0.096 1.00 98.06 219 LEU A N 1
ATOM 1709 C CA . LEU A 1 219 ? 2.319 -2.668 1.492 1.00 98.06 219 LEU A CA 1
ATOM 1710 C C . LEU A 1 219 ? 1.291 -3.239 2.453 1.00 98.06 219 LEU A C 1
ATOM 1712 O O . LEU A 1 219 ? 0.091 -3.047 2.293 1.00 98.06 219 LEU A O 1
ATOM 1716 N N . GLU A 1 220 ? 1.805 -3.837 3.519 1.00 97.94 220 GLU A N 1
ATOM 1717 C CA . GLU A 1 220 ? 1.062 -4.177 4.725 1.00 97.94 220 GLU A CA 1
ATOM 1718 C C . GLU A 1 220 ? 1.861 -3.676 5.934 1.00 97.94 220 GLU A C 1
ATOM 1720 O O . GLU A 1 220 ? 3.085 -3.826 6.000 1.00 97.94 220 GLU A O 1
ATOM 1725 N N . SER A 1 221 ? 1.192 -3.028 6.888 1.00 98.06 221 SER A N 1
ATOM 1726 C CA . SER A 1 221 ? 1.815 -2.631 8.150 1.00 98.06 221 SER A CA 1
ATOM 1727 C C . SER A 1 221 ? 1.804 -3.774 9.167 1.00 98.06 221 SER A C 1
ATOM 1729 O O . SER A 1 221 ? 0.940 -4.651 9.154 1.00 98.06 221 SER A O 1
ATOM 1731 N N . ALA A 1 222 ? 2.695 -3.701 10.159 1.00 97.19 222 ALA A N 1
ATOM 1732 C CA . ALA A 1 222 ? 2.465 -4.420 11.409 1.00 97.19 222 ALA A CA 1
ATOM 1733 C C . ALA A 1 222 ? 1.134 -3.967 12.045 1.00 97.19 222 ALA A C 1
ATOM 1735 O O . ALA A 1 222 ? 0.686 -2.835 11.828 1.00 97.19 222 ALA A O 1
ATOM 1736 N N . SER A 1 223 ? 0.503 -4.838 12.835 1.00 97.56 223 SER A N 1
ATOM 1737 C CA . SER A 1 223 ? -0.702 -4.471 13.582 1.00 97.56 223 SER A CA 1
ATOM 1738 C C . SER A 1 223 ? -0.365 -3.482 14.696 1.00 97.56 223 SER A C 1
ATOM 1740 O O . SER A 1 223 ? 0.559 -3.728 15.476 1.00 97.56 223 SER A O 1
ATOM 1742 N N . VAL A 1 224 ? -1.160 -2.425 14.835 1.00 98.19 224 VAL A N 1
ATOM 1743 C CA . VAL A 1 224 ? -1.091 -1.494 15.967 1.00 98.19 224 VAL A CA 1
ATOM 1744 C C . VAL A 1 224 ? -2.316 -1.672 16.847 1.00 98.19 224 VAL A C 1
ATOM 1746 O O . VAL A 1 224 ? -3.440 -1.745 16.353 1.00 98.19 224 VAL A O 1
ATOM 1749 N N . SER A 1 225 ? -2.095 -1.768 18.158 1.00 98.06 225 SER A N 1
ATOM 1750 C CA . SER A 1 225 ? -3.175 -1.861 19.133 1.00 98.06 225 SER A CA 1
ATOM 1751 C C . SER A 1 225 ? -3.725 -0.484 19.488 1.00 98.06 225 SER A C 1
ATOM 1753 O O . SER A 1 225 ? -3.001 0.509 19.549 1.00 98.06 225 SER A O 1
ATOM 1755 N N . PHE A 1 226 ? -5.021 -0.433 19.767 1.00 98.50 226 PHE A N 1
ATOM 1756 C CA . PHE A 1 226 ? -5.694 0.739 20.306 1.00 98.50 226 PHE A CA 1
ATOM 1757 C C . PHE A 1 226 ? -6.846 0.317 21.206 1.00 98.50 226 PHE A C 1
ATOM 1759 O O . PHE A 1 226 ? -7.257 -0.846 21.231 1.00 98.50 226 PHE A O 1
ATOM 1766 N N . ARG A 1 227 ? -7.367 1.272 21.975 1.00 98.19 227 ARG A N 1
ATOM 1767 C CA . ARG A 1 227 ? -8.434 1.008 22.931 1.00 98.19 227 ARG A CA 1
ATOM 1768 C C . ARG A 1 227 ? -9.666 1.850 22.651 1.00 98.19 227 ARG A C 1
ATOM 1770 O O . ARG A 1 227 ? -9.586 3.074 22.553 1.00 98.19 227 ARG A O 1
ATOM 1777 N N . ILE A 1 228 ? -10.813 1.179 22.644 1.00 98.75 228 ILE A N 1
ATOM 1778 C CA . ILE A 1 228 ? -12.116 1.814 22.819 1.00 98.75 228 ILE A CA 1
ATOM 1779 C C . ILE A 1 228 ? -12.427 1.748 24.310 1.00 98.75 228 ILE A C 1
ATOM 1781 O O . ILE A 1 228 ? -12.602 0.669 24.885 1.00 98.75 228 ILE A O 1
ATOM 1785 N N . LYS A 1 229 ? -12.413 2.898 24.978 1.00 98.44 229 LYS A N 1
ATOM 1786 C CA . LYS A 1 229 ? -12.622 2.978 26.424 1.00 98.44 229 LYS A CA 1
ATOM 1787 C C . LYS A 1 229 ? -14.099 2.766 26.750 1.00 98.44 229 LYS A C 1
ATOM 1789 O O . LYS A 1 229 ? -14.948 3.341 26.068 1.00 98.44 229 LYS A O 1
ATOM 1794 N N . PRO A 1 230 ? -14.432 2.000 27.803 1.00 98.38 230 PRO A N 1
ATOM 1795 C CA . PRO A 1 230 ? -15.798 1.952 28.294 1.00 98.38 230 PRO A CA 1
ATOM 1796 C C . PRO A 1 230 ? -16.282 3.352 28.668 1.00 98.38 230 PRO A C 1
ATOM 1798 O O . PRO A 1 230 ? -15.535 4.148 29.242 1.00 98.38 230 PRO A O 1
ATOM 1801 N N . LYS A 1 231 ? -17.549 3.636 28.392 1.00 98.06 231 LYS A N 1
ATOM 1802 C CA . LYS A 1 231 ? -18.178 4.891 28.781 1.00 98.06 231 LYS A CA 1
ATOM 1803 C C . LYS A 1 231 ? -18.388 4.914 30.291 1.00 98.06 231 LYS A C 1
ATOM 1805 O O . LYS A 1 231 ? -19.036 4.033 30.855 1.00 98.06 231 LYS A O 1
ATOM 1810 N N . VAL A 1 232 ? -17.800 5.900 30.957 1.00 97.69 232 VAL A N 1
ATOM 1811 C CA . VAL A 1 232 ? -17.867 6.024 32.417 1.00 97.69 232 VAL A CA 1
ATOM 1812 C C . VAL A 1 232 ? -19.216 6.619 32.820 1.00 97.69 232 VAL A C 1
ATOM 1814 O O . VAL A 1 232 ? -19.641 7.633 32.266 1.00 97.69 232 VAL A O 1
ATOM 1817 N N . TYR A 1 233 ? -19.881 6.009 33.801 1.00 97.50 233 TYR A N 1
ATOM 1818 C CA . TYR A 1 233 ? -21.039 6.605 34.455 1.00 97.50 233 TYR A CA 1
ATOM 1819 C C . TYR A 1 233 ? -20.650 7.881 35.204 1.00 97.50 233 TYR A C 1
ATOM 1821 O O . TYR A 1 233 ? -19.723 7.884 36.014 1.00 97.50 233 TYR A O 1
ATOM 1829 N N . MET A 1 234 ? -21.402 8.953 34.961 1.00 95.50 234 MET A N 1
ATOM 1830 C CA . MET A 1 234 ? -21.299 10.214 35.687 1.00 95.50 234 MET A CA 1
ATOM 1831 C C . MET A 1 234 ? -22.699 10.671 36.087 1.00 95.50 234 MET A C 1
ATOM 1833 O O . MET A 1 234 ? -23.620 10.639 35.269 1.00 95.50 234 MET A O 1
ATOM 1837 N N . GLU A 1 235 ? -22.854 11.105 37.337 1.00 93.88 235 GLU A N 1
ATOM 1838 C CA . GLU A 1 235 ? -24.118 11.638 37.850 1.00 93.88 235 GLU A CA 1
ATOM 1839 C C . GLU A 1 235 ? -24.555 12.861 37.027 1.00 93.88 235 GLU A C 1
ATOM 1841 O O . GLU A 1 235 ? -23.759 13.768 36.788 1.00 93.88 235 GLU A O 1
ATOM 1846 N N . GLY A 1 236 ? -25.805 12.869 36.556 1.00 89.56 236 GLY A N 1
ATOM 1847 C CA . GLY A 1 236 ? -26.306 13.900 35.635 1.00 89.56 236 GLY A CA 1
ATOM 1848 C C . GLY A 1 236 ? -25.755 13.818 34.201 1.00 89.56 236 GLY A C 1
ATOM 1849 O O . GLY A 1 236 ? -25.996 14.725 33.407 1.00 89.56 236 GLY A O 1
ATOM 1850 N N . GLY A 1 237 ? -25.013 12.758 33.864 1.00 93.31 237 GLY A N 1
ATOM 1851 C CA . GLY A 1 237 ? -24.498 12.501 32.521 1.00 93.31 237 GLY A CA 1
ATOM 1852 C C . GLY A 1 237 ? -25.535 11.902 31.563 1.00 93.31 237 GLY A C 1
ATOM 1853 O O . GLY A 1 237 ? -26.741 11.948 31.787 1.00 93.31 237 GLY A O 1
ATOM 1854 N N . SER A 1 238 ? -25.049 11.304 30.471 1.00 93.44 238 SER A N 1
ATOM 1855 C CA . SER A 1 238 ? -25.904 10.690 29.435 1.00 93.44 238 SER A CA 1
ATOM 1856 C C . SER A 1 238 ? -26.527 9.351 29.840 1.00 93.44 238 SER A C 1
ATOM 1858 O O . SER A 1 238 ? -27.518 8.938 29.238 1.00 93.44 238 SER A O 1
ATOM 1860 N N . ILE A 1 239 ? -25.969 8.690 30.859 1.00 97.19 239 ILE A N 1
ATOM 1861 C CA . ILE A 1 239 ? -26.523 7.461 31.424 1.00 97.19 239 ILE A CA 1
ATOM 1862 C C . ILE A 1 239 ? -27.528 7.843 32.512 1.00 97.19 239 ILE A C 1
ATOM 1864 O O . ILE A 1 239 ? -27.150 8.292 33.593 1.00 97.19 239 ILE A O 1
ATOM 1868 N N . ALA A 1 240 ? -28.810 7.646 32.229 1.00 96.69 240 ALA A N 1
ATOM 1869 C CA . ALA A 1 240 ? -29.908 7.917 33.139 1.00 96.69 240 ALA A CA 1
ATOM 1870 C C . ALA A 1 240 ? -30.332 6.640 33.872 1.00 96.69 240 ALA A C 1
ATOM 1872 O O . ALA A 1 240 ? -30.576 5.607 33.250 1.00 96.69 240 ALA A O 1
ATOM 1873 N N . ILE A 1 241 ? -30.464 6.731 35.194 1.00 96.94 241 ILE A N 1
ATOM 1874 C CA . ILE A 1 241 ? -30.954 5.654 36.059 1.00 96.94 241 ILE A CA 1
ATOM 1875 C C . ILE A 1 241 ? -32.334 6.067 36.571 1.00 96.94 241 ILE A C 1
ATOM 1877 O O . ILE A 1 241 ? -32.484 7.163 37.116 1.00 96.94 241 ILE A O 1
ATOM 1881 N N . SER A 1 242 ? -33.344 5.211 36.398 1.00 96.06 242 SER A N 1
ATOM 1882 C CA . SER A 1 242 ? -34.687 5.457 36.928 1.00 96.06 242 SER A CA 1
ATOM 1883 C C . SER A 1 242 ? -34.675 5.646 38.450 1.00 96.06 242 SER A C 1
ATOM 1885 O O . SER A 1 242 ? -33.793 5.143 39.147 1.00 96.06 242 SER A O 1
ATOM 1887 N N . ALA A 1 243 ? -35.678 6.346 38.983 1.00 94.69 243 ALA A N 1
ATOM 1888 C CA . ALA A 1 243 ? -35.781 6.589 40.418 1.00 94.69 243 ALA A CA 1
ATOM 1889 C C . ALA A 1 243 ? -35.798 5.280 41.229 1.00 94.69 243 ALA A C 1
ATOM 1891 O O . ALA A 1 243 ? -36.460 4.312 40.857 1.00 94.69 243 ALA A O 1
ATOM 1892 N N . VAL A 1 244 ? -35.094 5.292 42.361 1.00 95.00 244 VAL A N 1
ATOM 1893 C CA . VAL A 1 244 ? -35.030 4.191 43.327 1.00 95.00 244 VAL A CA 1
ATOM 1894 C C . VAL A 1 244 ? -35.669 4.675 44.623 1.00 95.00 244 VAL A C 1
ATOM 1896 O O . VAL A 1 244 ? -35.123 5.555 45.281 1.00 95.00 244 VAL A O 1
ATOM 1899 N N . SER A 1 245 ? -36.838 4.137 44.969 1.00 94.00 245 SER A N 1
ATOM 1900 C CA . SER A 1 245 ? -37.602 4.551 46.158 1.00 94.00 245 SER A CA 1
ATOM 1901 C C . SER A 1 245 ? -38.093 3.392 47.028 1.00 94.00 245 SER A C 1
ATOM 1903 O O . SER A 1 245 ? -38.500 3.617 48.164 1.00 94.00 245 SER A O 1
ATOM 1905 N N . ASN A 1 246 ? -38.073 2.163 46.511 1.00 94.19 246 ASN A N 1
ATOM 1906 C CA . ASN A 1 246 ? -38.427 0.934 47.223 1.00 94.19 246 ASN A CA 1
ATOM 1907 C C . ASN A 1 246 ? -37.927 -0.313 46.466 1.00 94.19 246 ASN A C 1
ATOM 1909 O O . ASN A 1 246 ? -37.477 -0.221 45.320 1.00 94.19 246 ASN A O 1
ATOM 1913 N N . ALA A 1 247 ? -38.073 -1.494 47.073 1.00 93.94 247 ALA A N 1
ATOM 1914 C CA . ALA A 1 247 ? -37.644 -2.767 46.489 1.00 93.94 247 ALA A CA 1
ATOM 1915 C C . ALA A 1 247 ? -38.256 -3.065 45.100 1.00 93.94 247 ALA A C 1
ATOM 1917 O O . ALA A 1 247 ? -37.572 -3.622 44.242 1.00 93.94 247 ALA A O 1
ATOM 1918 N N . GLU A 1 248 ? -39.502 -2.654 44.833 1.00 95.06 248 GLU A N 1
ATOM 1919 C CA . GLU A 1 248 ? -40.150 -2.872 43.529 1.00 95.06 248 GLU A CA 1
ATOM 1920 C C . GLU A 1 248 ? -39.520 -1.996 42.436 1.00 95.06 248 GLU A C 1
ATOM 1922 O O . GLU A 1 248 ? -39.269 -2.464 41.326 1.00 95.06 248 GLU A O 1
ATOM 1927 N N . THR A 1 249 ? -39.171 -0.744 42.756 1.00 95.62 249 THR A N 1
ATOM 1928 C CA . THR A 1 249 ? -38.433 0.128 41.819 1.00 95.62 249 THR A CA 1
ATOM 1929 C C . THR A 1 249 ? -37.011 -0.363 41.546 1.00 95.62 249 THR A C 1
ATOM 1931 O O . THR A 1 249 ? -36.517 -0.196 40.437 1.00 95.62 249 THR A O 1
ATOM 1934 N N . VAL A 1 250 ? -36.365 -1.030 42.513 1.00 95.06 250 VAL A N 1
ATOM 1935 C CA . VAL A 1 250 ? -35.059 -1.683 42.303 1.00 95.06 250 VAL A CA 1
ATOM 1936 C C . VAL A 1 250 ? -35.199 -2.896 41.384 1.00 95.06 250 VAL A C 1
ATOM 1938 O O . VAL A 1 250 ? -34.364 -3.117 40.508 1.00 95.06 250 VAL A O 1
ATOM 1941 N N . LYS A 1 251 ? -36.263 -3.686 41.560 1.00 94.50 251 LYS A N 1
ATOM 1942 C CA . LYS A 1 251 ? -36.546 -4.857 40.723 1.00 94.50 251 LYS A CA 1
ATOM 1943 C C . LYS A 1 251 ? -36.823 -4.470 39.268 1.00 94.50 251 LYS A C 1
ATOM 1945 O O . LYS A 1 251 ? -36.339 -5.147 38.366 1.00 94.50 251 LYS A O 1
ATOM 1950 N N . ASN A 1 252 ? -37.543 -3.370 39.059 1.00 94.81 252 ASN A N 1
ATOM 1951 C CA . ASN A 1 252 ? -37.910 -2.846 37.741 1.00 94.81 252 ASN A CA 1
AT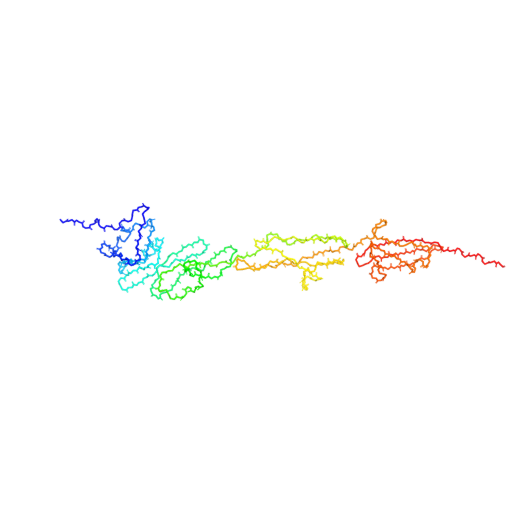OM 1952 C C . ASN A 1 252 ? -36.992 -1.697 37.283 1.00 94.81 252 ASN A C 1
ATOM 1954 O O . ASN A 1 252 ? -37.432 -0.814 36.548 1.00 94.81 252 ASN A O 1
ATOM 1958 N N . LEU A 1 253 ? -35.735 -1.679 37.743 1.00 96.25 253 LEU A N 1
ATOM 1959 C CA . LEU A 1 253 ? -34.781 -0.619 37.427 1.00 96.25 253 LEU A CA 1
ATOM 1960 C C . LEU A 1 253 ? -34.545 -0.526 35.915 1.00 96.25 253 LEU A C 1
ATOM 1962 O O . LEU A 1 253 ? -34.147 -1.505 35.283 1.00 96.25 253 LEU A O 1
ATOM 1966 N N . VAL A 1 254 ? -34.720 0.673 35.362 1.00 96.75 254 VAL A N 1
ATOM 1967 C CA . VAL A 1 254 ? -34.433 0.978 33.959 1.00 96.75 254 VAL A CA 1
ATOM 1968 C C . VAL A 1 254 ? -33.234 1.913 33.902 1.00 96.75 254 VAL A C 1
ATOM 1970 O O . VAL A 1 254 ? -33.230 2.974 34.530 1.00 96.75 254 VAL A O 1
ATOM 1973 N N . ILE A 1 255 ? -32.214 1.520 33.141 1.00 98.06 255 ILE A N 1
ATOM 1974 C CA . ILE A 1 255 ? -31.025 2.335 32.899 1.00 98.06 255 ILE A CA 1
ATOM 1975 C C . ILE A 1 255 ? -30.894 2.558 31.402 1.00 98.06 255 ILE A C 1
ATOM 1977 O O . ILE A 1 255 ? -30.883 1.593 30.642 1.00 98.06 255 ILE A O 1
ATOM 1981 N N . ASN A 1 256 ? -30.771 3.816 30.987 1.00 96.81 256 ASN A N 1
ATOM 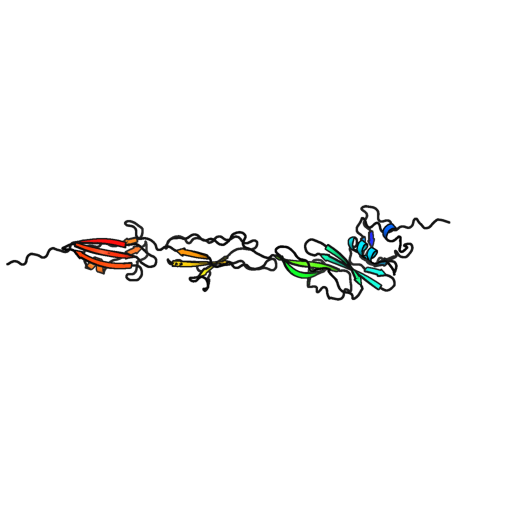1982 C CA . ASN A 1 256 ? -30.704 4.196 29.582 1.00 96.81 256 ASN A CA 1
ATOM 1983 C C . ASN A 1 256 ? -29.462 5.035 29.298 1.00 96.81 256 ASN A C 1
ATOM 1985 O O . ASN A 1 256 ? -29.108 5.898 30.092 1.00 96.81 256 ASN A O 1
ATOM 1989 N N . ASP A 1 257 ? -28.851 4.835 28.137 1.00 96.44 257 ASP A N 1
ATOM 1990 C CA . ASP A 1 257 ? -27.877 5.751 27.549 1.00 96.44 257 ASP A CA 1
ATOM 1991 C C . ASP A 1 257 ? -28.492 6.362 26.287 1.00 96.44 257 ASP A C 1
ATOM 1993 O O . ASP A 1 257 ? -28.604 5.704 25.246 1.00 96.44 257 ASP A O 1
ATOM 1997 N N . GLY A 1 258 ? -28.991 7.594 26.407 1.00 89.12 258 GLY A N 1
ATOM 1998 C CA . GLY A 1 258 ? -29.843 8.196 25.381 1.00 89.12 258 GLY A CA 1
ATOM 1999 C C . GLY A 1 258 ? -31.065 7.317 25.081 1.00 89.12 258 GLY A C 1
ATOM 2000 O O . GLY A 1 258 ? -31.900 7.083 25.951 1.00 89.12 258 GLY A O 1
ATOM 2001 N N . GLY A 1 259 ? -31.170 6.821 23.844 1.00 89.31 259 GLY A N 1
ATOM 2002 C CA . GLY A 1 259 ? -32.251 5.925 23.413 1.00 89.31 259 GLY A CA 1
ATOM 2003 C C . GLY A 1 259 ? -32.011 4.431 23.675 1.00 89.31 259 GLY A C 1
ATOM 2004 O O . GLY A 1 259 ? -32.905 3.626 23.418 1.00 89.31 259 GLY A O 1
ATOM 2005 N N . ARG A 1 260 ? -30.825 4.029 24.152 1.00 94.62 260 ARG A N 1
ATOM 2006 C CA . ARG A 1 260 ? -30.476 2.617 24.372 1.00 94.62 260 ARG A CA 1
ATOM 2007 C C . ARG A 1 260 ? -30.782 2.203 25.807 1.00 94.62 260 ARG A C 1
ATOM 2009 O O . ARG A 1 260 ? -30.179 2.735 26.732 1.00 94.62 260 ARG A O 1
ATOM 2016 N N . VAL A 1 261 ? -31.635 1.194 25.979 1.00 97.31 261 VAL A N 1
ATOM 2017 C CA . VAL A 1 261 ? -31.857 0.538 27.278 1.00 97.31 261 VAL A CA 1
ATOM 2018 C C . VAL A 1 261 ? -30.706 -0.428 27.563 1.00 97.31 261 VAL A C 1
ATOM 2020 O O . VAL A 1 261 ? -30.394 -1.302 26.747 1.00 97.31 261 VAL A O 1
ATOM 2023 N N . LEU A 1 262 ? -30.057 -0.263 28.712 1.00 97.94 262 LEU A N 1
ATOM 2024 C CA . LEU A 1 262 ? -28.996 -1.146 29.183 1.00 97.94 262 LEU A CA 1
ATOM 2025 C C . LEU A 1 262 ? -29.601 -2.422 29.772 1.00 97.94 262 LEU A C 1
ATOM 2027 O O . LEU A 1 262 ? -30.675 -2.416 30.369 1.00 97.94 262 LEU A O 1
ATOM 2031 N N . VAL A 1 263 ? -28.886 -3.533 29.622 1.00 97.69 263 VAL A N 1
ATOM 2032 C CA . VAL A 1 263 ? -29.342 -4.862 30.032 1.00 97.69 263 VAL A CA 1
ATOM 2033 C C . VAL A 1 263 ? -28.606 -5.297 31.296 1.00 97.69 263 VAL A C 1
ATOM 2035 O O . VAL A 1 263 ? -27.372 -5.366 31.320 1.00 97.69 263 VAL A O 1
ATOM 2038 N N . LYS A 1 264 ? -29.372 -5.620 32.344 1.00 96.81 264 LYS A N 1
ATOM 2039 C CA . LYS A 1 264 ? -28.852 -6.191 33.591 1.00 96.81 264 LYS A CA 1
ATOM 2040 C C . LYS A 1 264 ? -28.090 -7.485 33.304 1.00 96.81 264 LYS A C 1
ATOM 2042 O O . LYS A 1 264 ? -28.472 -8.263 32.439 1.00 96.81 264 LYS A O 1
ATOM 2047 N N . ASP A 1 265 ? -26.988 -7.683 34.012 1.00 96.00 265 ASP A N 1
ATOM 2048 C CA . ASP A 1 265 ? -26.063 -8.803 33.851 1.00 96.00 265 ASP A CA 1
ATOM 2049 C C . ASP A 1 265 ? -25.411 -8.881 32.463 1.00 96.00 265 ASP A C 1
ATOM 2051 O O . ASP A 1 265 ? -24.767 -9.878 32.154 1.00 96.00 265 ASP A O 1
ATOM 2055 N N . ARG A 1 266 ? -25.496 -7.821 31.648 1.00 96.25 266 ARG A N 1
ATOM 2056 C CA . ARG A 1 266 ? -24.654 -7.589 30.464 1.00 96.25 266 ARG A CA 1
ATOM 2057 C C . ARG A 1 266 ? -23.871 -6.292 30.620 1.00 96.25 266 ARG A C 1
ATOM 2059 O O . ARG A 1 266 ? -22.646 -6.342 30.645 1.00 96.25 266 ARG A O 1
ATOM 2066 N N . ASP A 1 267 ? -24.586 -5.184 30.797 1.00 98.06 267 ASP A N 1
ATOM 2067 C CA . ASP A 1 267 ? -24.050 -3.817 30.824 1.00 98.06 267 ASP A CA 1
ATOM 2068 C C . ASP A 1 267 ? -23.862 -3.284 32.253 1.00 98.06 267 ASP A C 1
ATOM 2070 O O . ASP A 1 267 ? -23.077 -2.368 32.487 1.00 98.06 267 ASP A O 1
ATOM 2074 N N . TYR A 1 268 ? -24.571 -3.855 33.229 1.00 98.44 268 TYR A N 1
ATOM 2075 C CA . TYR A 1 268 ? -24.434 -3.518 34.646 1.00 98.44 268 TYR A CA 1
ATOM 2076 C C . TYR A 1 268 ? -24.885 -4.668 35.551 1.00 98.44 268 TYR A C 1
ATOM 2078 O O . TYR A 1 268 ? -25.589 -5.577 35.115 1.00 98.44 268 TYR A O 1
ATOM 2086 N N . THR A 1 269 ? -24.517 -4.615 36.826 1.00 98.25 269 THR A N 1
ATOM 2087 C CA . THR A 1 269 ? -25.080 -5.439 37.905 1.00 98.25 269 THR A CA 1
ATOM 2088 C C . THR A 1 269 ? -25.669 -4.544 38.993 1.00 98.25 269 THR A C 1
ATOM 2090 O O . THR A 1 269 ? -25.355 -3.356 39.064 1.00 98.25 269 THR A O 1
ATOM 2093 N N . VAL A 1 270 ? -26.551 -5.100 39.826 1.00 98.06 270 VAL A N 1
ATOM 2094 C CA . VAL A 1 270 ? -27.168 -4.387 40.955 1.00 98.06 270 VAL A CA 1
ATOM 2095 C C . VAL A 1 270 ? -26.970 -5.203 42.221 1.00 98.06 270 VAL A C 1
ATOM 2097 O O . VAL A 1 270 ? -27.314 -6.386 42.243 1.00 98.06 270 VAL A O 1
ATOM 2100 N N . THR A 1 271 ? -26.454 -4.571 43.269 1.00 97.62 271 THR A N 1
ATOM 2101 C CA . THR A 1 271 ? -26.366 -5.130 44.621 1.00 97.62 271 THR A CA 1
ATOM 2102 C C . THR A 1 271 ? -27.080 -4.219 45.612 1.00 97.62 271 THR A C 1
ATOM 2104 O O . THR A 1 271 ? -27.206 -3.014 45.392 1.00 97.62 271 THR A O 1
ATOM 2107 N N . THR A 1 272 ? -27.568 -4.797 46.707 1.00 96.69 272 THR A N 1
ATOM 2108 C CA . THR A 1 272 ? -28.241 -4.064 47.784 1.00 96.69 272 THR A CA 1
ATOM 2109 C C . THR A 1 272 ? -27.618 -4.418 49.124 1.00 96.69 272 THR A C 1
ATOM 2111 O O . THR A 1 272 ? -27.275 -5.578 49.354 1.00 96.69 272 THR A O 1
ATOM 2114 N N . ALA A 1 273 ? -27.493 -3.436 50.008 1.00 96.75 273 ALA A N 1
ATOM 2115 C CA . ALA A 1 273 ? -27.058 -3.621 51.386 1.00 96.75 273 ALA A CA 1
ATOM 2116 C C . ALA A 1 273 ? -28.011 -2.874 52.323 1.00 96.75 273 ALA A C 1
ATOM 2118 O O . ALA A 1 273 ? -28.381 -1.734 52.046 1.00 96.75 273 ALA A O 1
ATOM 2119 N N . GLU A 1 274 ? -28.410 -3.516 53.417 1.00 95.44 274 GLU A N 1
ATOM 2120 C CA . GLU A 1 274 ? -29.300 -2.931 54.421 1.00 95.44 274 GLU A CA 1
ATOM 2121 C C . GLU A 1 274 ? -28.493 -2.498 55.646 1.00 95.44 274 GLU A C 1
ATOM 2123 O O . GLU A 1 274 ? -27.625 -3.232 56.125 1.00 95.44 274 GLU A O 1
ATOM 2128 N N . ASN A 1 275 ? -28.776 -1.302 56.155 1.00 92.88 275 ASN A N 1
ATOM 2129 C CA . ASN A 1 275 ? -28.193 -0.782 57.384 1.00 92.88 275 ASN A CA 1
ATOM 2130 C C . ASN A 1 275 ? -29.260 -0.000 58.164 1.00 92.88 275 ASN A C 1
ATOM 2132 O O . ASN A 1 275 ? -29.556 1.159 57.861 1.00 92.88 275 ASN A O 1
ATOM 2136 N N . GLY A 1 276 ? -29.873 -0.656 59.153 1.00 91.12 276 GLY A N 1
ATOM 2137 C CA . GLY A 1 276 ? -31.055 -0.133 59.839 1.00 91.12 276 GLY A CA 1
ATOM 2138 C C . GLY A 1 276 ? -32.232 0.009 58.871 1.00 91.12 276 GLY A C 1
ATOM 2139 O O . GLY A 1 276 ? -32.559 -0.935 58.158 1.00 91.12 276 GLY A O 1
ATOM 2140 N N . ASN A 1 277 ? -32.834 1.199 58.813 1.00 91.38 277 ASN A N 1
ATOM 2141 C CA . ASN A 1 277 ? -33.934 1.492 57.887 1.00 91.38 277 ASN A CA 1
ATOM 2142 C C . ASN A 1 277 ? -33.449 1.982 56.511 1.00 91.38 277 ASN A C 1
ATOM 2144 O O . ASN A 1 277 ? -34.270 2.303 55.657 1.00 91.38 277 ASN A O 1
ATOM 2148 N N . THR A 1 278 ? -32.138 2.069 56.273 1.00 93.56 278 THR A N 1
ATOM 2149 C CA . THR A 1 278 ? -31.584 2.513 54.988 1.00 93.56 278 THR A CA 1
ATOM 2150 C C . THR A 1 278 ? -31.196 1.313 54.138 1.00 93.56 278 THR A C 1
ATOM 2152 O O . THR A 1 278 ? -30.450 0.443 54.588 1.00 93.56 278 THR A O 1
ATOM 2155 N N . VAL A 1 279 ? -31.637 1.303 52.881 1.00 96.81 279 VAL A N 1
ATOM 2156 C CA . VAL A 1 279 ? -31.173 0.352 51.867 1.00 96.81 279 VAL A CA 1
ATOM 2157 C C . VAL A 1 279 ? -30.314 1.093 50.856 1.00 96.81 279 VAL A C 1
ATOM 2159 O O . VAL A 1 279 ? -30.802 1.974 50.147 1.00 96.81 279 VAL A O 1
ATOM 2162 N N . THR A 1 280 ? -29.044 0.709 50.765 1.00 97.38 280 THR A N 1
ATOM 2163 C CA . THR A 1 280 ? -28.105 1.200 49.757 1.00 97.38 280 THR A CA 1
ATOM 2164 C C . THR A 1 280 ? -28.148 0.280 48.544 1.00 97.38 280 THR A C 1
ATOM 2166 O O . THR A 1 280 ? -27.928 -0.925 48.647 1.00 97.38 280 THR A O 1
ATOM 2169 N N . VAL A 1 281 ? -28.412 0.854 47.376 1.00 97.94 281 VAL A N 1
ATOM 2170 C CA . VAL A 1 281 ? -28.446 0.183 46.078 1.00 97.94 281 VAL A CA 1
ATOM 2171 C C . VAL A 1 281 ? -27.217 0.615 45.292 1.00 97.94 281 VAL A C 1
ATOM 2173 O O . VAL A 1 281 ? -27.034 1.801 45.011 1.00 97.94 281 VAL A O 1
ATOM 2176 N N . THR A 1 282 ? -26.367 -0.340 44.929 1.00 98.12 282 THR A N 1
ATOM 2177 C CA . THR A 1 282 ? -25.174 -0.103 44.115 1.00 98.12 282 THR A CA 1
ATOM 2178 C C . THR A 1 282 ? -25.374 -0.693 42.730 1.00 98.12 282 THR A C 1
ATOM 2180 O O . THR A 1 282 ? -25.596 -1.892 42.573 1.00 98.12 282 THR A O 1
ATOM 2183 N N . VAL A 1 283 ? -25.276 0.162 41.718 1.00 98.44 283 VAL A N 1
ATOM 2184 C CA . VAL A 1 283 ? -25.240 -0.229 40.311 1.00 98.44 283 VAL A CA 1
ATOM 2185 C C . VAL A 1 283 ? -23.788 -0.207 39.855 1.00 98.44 283 VAL A C 1
ATOM 2187 O O . VAL A 1 283 ? -23.145 0.840 39.914 1.00 98.44 283 VAL A O 1
ATOM 2190 N N . THR A 1 284 ? -23.277 -1.337 39.374 1.00 98.38 284 THR A N 1
ATOM 2191 C CA . THR A 1 284 ? -21.905 -1.451 38.858 1.00 98.38 284 THR A CA 1
ATOM 2192 C C . THR A 1 284 ? -21.944 -1.675 37.357 1.00 98.38 284 THR A C 1
ATOM 2194 O O . THR A 1 284 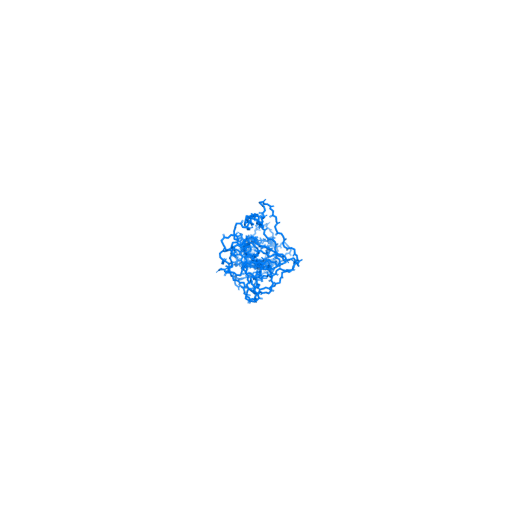? -22.431 -2.706 36.899 1.00 98.38 284 THR A O 1
ATOM 2197 N N . PHE A 1 285 ? -21.429 -0.719 36.588 1.00 98.50 285 PHE A N 1
ATOM 2198 C CA . PHE A 1 285 ? -21.389 -0.786 35.129 1.00 98.50 285 PHE A CA 1
ATOM 2199 C C . PHE A 1 285 ? -20.232 -1.662 34.638 1.00 98.50 285 PHE A C 1
ATOM 2201 O O . PHE A 1 285 ? -19.172 -1.716 35.266 1.00 98.50 285 PHE A O 1
ATOM 2208 N N . ARG A 1 286 ? -20.433 -2.355 33.513 1.00 97.56 286 ARG A N 1
ATOM 2209 C CA . ARG A 1 286 ? -19.465 -3.300 32.938 1.00 97.56 286 ARG A CA 1
ATOM 2210 C C . ARG A 1 286 ? -19.558 -3.373 31.405 1.00 97.56 286 ARG A C 1
ATOM 2212 O O . ARG A 1 286 ? -20.510 -2.885 30.797 1.00 97.56 286 ARG A O 1
ATOM 2219 N N . GLY A 1 287 ? -18.575 -4.024 30.780 1.00 96.62 287 GLY A N 1
ATOM 2220 C CA . GLY A 1 287 ? -18.494 -4.160 29.322 1.00 96.62 287 GLY A CA 1
ATOM 2221 C C . GLY A 1 287 ? -18.220 -2.813 28.656 1.00 96.62 287 GLY A C 1
ATOM 2222 O O . GLY A 1 287 ? -17.201 -2.182 28.930 1.00 96.62 287 GLY A O 1
ATOM 2223 N N . ASN A 1 288 ? -19.159 -2.351 27.829 1.00 98.06 288 ASN A N 1
ATOM 2224 C CA . ASN A 1 288 ? -19.097 -1.036 27.179 1.00 98.06 288 ASN A CA 1
ATOM 2225 C C . ASN A 1 288 ? -19.224 0.145 28.138 1.00 98.06 288 ASN A C 1
ATOM 2227 O O . ASN A 1 288 ? -18.968 1.286 27.752 1.00 98.06 288 ASN A O 1
ATOM 2231 N N . TYR A 1 289 ? -19.616 -0.125 29.377 1.00 98.19 289 TYR A N 1
ATOM 2232 C CA . TYR A 1 289 ? -19.799 0.867 30.417 1.00 98.19 289 TYR A CA 1
ATOM 2233 C C . TYR A 1 289 ? -18.877 0.576 31.601 1.00 98.19 289 TYR A C 1
ATOM 2235 O O . TYR A 1 289 ? -18.421 -0.549 31.804 1.00 98.19 289 TYR A O 1
ATOM 2243 N N . SER A 1 290 ? -18.586 1.601 32.393 1.00 98.12 290 SER A N 1
ATOM 2244 C CA . SER A 1 290 ? -17.774 1.475 33.606 1.00 98.12 290 SER A CA 1
ATOM 2245 C C . SER A 1 290 ? -18.198 2.479 34.674 1.00 98.12 290 SER A C 1
ATOM 2247 O O . SER A 1 290 ? -18.983 3.389 34.412 1.00 98.12 290 SER A O 1
ATOM 2249 N N . GLY A 1 291 ? -17.681 2.310 35.889 1.00 97.88 291 GLY A N 1
ATOM 2250 C CA . GLY A 1 291 ? -18.037 3.135 37.041 1.00 97.88 291 GLY A CA 1
ATOM 2251 C C . GLY A 1 291 ? -19.179 2.541 37.863 1.00 97.88 291 GLY A C 1
ATOM 2252 O O . GLY A 1 291 ? -19.664 1.437 37.600 1.00 97.88 291 GLY A O 1
ATOM 2253 N N . THR A 1 292 ? -19.583 3.275 38.895 1.00 97.81 292 THR A N 1
ATOM 2254 C CA . THR A 1 292 ? -20.614 2.852 39.842 1.00 97.81 292 THR A CA 1
ATOM 2255 C C . THR A 1 292 ? -21.569 3.998 40.145 1.00 97.81 292 THR A C 1
ATOM 2257 O O . THR A 1 292 ? -21.167 5.160 40.208 1.00 97.81 292 THR A O 1
ATOM 2260 N N . ALA A 1 293 ? -22.840 3.665 40.353 1.00 97.88 293 ALA A N 1
ATOM 2261 C CA . ALA A 1 293 ? -23.837 4.581 40.886 1.00 97.88 293 ALA A CA 1
ATOM 2262 C C . ALA A 1 293 ? -24.350 4.047 42.221 1.00 97.88 293 ALA A C 1
ATOM 2264 O O . ALA A 1 293 ? -24.596 2.848 42.365 1.00 97.88 293 ALA A O 1
ATOM 2265 N N . VAL A 1 294 ? -24.540 4.942 43.186 1.00 96.94 294 VAL A N 1
ATOM 2266 C CA . VAL A 1 294 ? -25.098 4.607 44.498 1.00 96.94 294 VAL A CA 1
ATOM 2267 C C . VAL A 1 294 ? -26.397 5.381 44.689 1.00 96.94 294 VAL A C 1
ATOM 2269 O O . VAL A 1 294 ? -26.477 6.575 44.381 1.00 96.94 294 VAL A O 1
ATOM 2272 N N . ARG A 1 295 ? -27.434 4.680 45.146 1.00 95.94 295 ARG A N 1
ATOM 2273 C CA . ARG A 1 295 ? -28.750 5.225 45.494 1.00 95.94 295 ARG A CA 1
ATOM 2274 C C . ARG A 1 295 ? -29.179 4.679 46.842 1.00 95.94 295 ARG A C 1
ATOM 2276 O O . ARG A 1 295 ? -28.776 3.582 47.210 1.00 95.94 295 ARG A O 1
ATOM 2283 N N . GLU A 1 296 ? -30.021 5.417 47.547 1.00 95.88 296 GLU A N 1
ATOM 2284 C CA . GLU A 1 296 ? -30.530 5.001 48.850 1.00 95.88 296 GLU A CA 1
ATOM 2285 C C . GLU A 1 296 ? -32.031 5.250 48.946 1.00 95.88 296 GLU A C 1
ATOM 2287 O O . GLU A 1 296 ? -32.539 6.239 48.415 1.00 95.88 296 GLU A O 1
ATOM 2292 N N . TYR A 1 297 ? -32.736 4.359 49.641 1.00 94.94 297 TYR A N 1
ATOM 2293 C CA . TYR A 1 297 ? -34.119 4.578 50.058 1.00 94.94 297 TYR A CA 1
ATOM 2294 C C . TYR A 1 297 ? -34.329 4.092 51.493 1.00 94.94 297 TYR A C 1
ATOM 2296 O O . TYR A 1 297 ? -33.551 3.293 52.014 1.00 94.94 297 TYR A O 1
ATOM 2304 N N . GLN A 1 298 ? -35.383 4.595 52.135 1.00 93.56 298 GLN A N 1
ATOM 2305 C CA . GLN A 1 298 ? -35.752 4.209 53.496 1.00 93.56 298 GLN A CA 1
ATOM 2306 C C . GLN A 1 298 ? -36.837 3.127 53.472 1.00 93.56 298 GLN A C 1
ATOM 2308 O O . GLN A 1 298 ? -37.824 3.254 52.743 1.00 93.56 298 GLN A O 1
ATOM 2313 N N . THR A 1 299 ? -36.689 2.082 54.281 1.00 87.12 299 THR A N 1
ATOM 2314 C CA . THR A 1 299 ? -37.760 1.128 54.585 1.00 87.12 299 THR A CA 1
ATOM 2315 C C . THR A 1 299 ? -38.677 1.709 55.662 1.00 87.12 299 THR A C 1
ATOM 2317 O O . THR A 1 299 ? -38.266 2.520 56.496 1.00 87.12 299 THR A O 1
ATOM 2320 N N . ALA A 1 300 ? -39.962 1.349 55.625 1.00 76.69 300 ALA A N 1
ATOM 2321 C CA . ALA A 1 300 ? -40.890 1.764 56.671 1.00 76.69 300 ALA A CA 1
ATOM 2322 C C . ALA A 1 300 ? -40.424 1.182 58.015 1.00 76.69 300 ALA A C 1
ATOM 2324 O O . ALA A 1 300 ? -40.128 -0.009 58.088 1.00 76.69 300 ALA A O 1
ATOM 2325 N N . ALA A 1 301 ? -40.374 2.009 59.064 1.00 61.53 301 ALA A N 1
ATOM 2326 C CA . ALA A 1 301 ? -40.101 1.525 60.412 1.00 61.53 301 ALA A CA 1
ATOM 2327 C C . ALA A 1 301 ? -41.125 0.440 60.777 1.00 61.53 301 ALA A C 1
ATOM 2329 O O . ALA A 1 301 ? -42.325 0.635 60.548 1.00 61.53 301 ALA A O 1
ATOM 2330 N N . GLU A 1 302 ? -40.668 -0.683 61.341 1.00 53.16 302 GLU A N 1
ATOM 2331 C CA . GLU A 1 302 ? -41.574 -1.647 61.964 1.00 53.16 302 GLU A CA 1
ATOM 2332 C C . GLU A 1 302 ? -42.481 -0.883 62.932 1.00 53.16 302 GLU A C 1
ATOM 2334 O O . GLU A 1 302 ? -42.009 -0.181 63.833 1.00 53.16 302 GLU A O 1
ATOM 2339 N N . LYS A 1 303 ? -43.801 -0.969 62.722 1.00 51.34 303 LYS A N 1
ATOM 2340 C CA . LYS A 1 303 ? -44.744 -0.520 63.746 1.00 51.34 303 LYS A CA 1
ATOM 2341 C C . LYS A 1 303 ? -44.390 -1.285 65.023 1.00 51.34 303 LYS A C 1
ATOM 2343 O O . LYS A 1 303 ? -44.284 -2.510 64.939 1.00 51.34 303 LYS A O 1
ATOM 2348 N N . PRO A 1 304 ? -44.236 -0.615 66.179 1.00 48.47 304 PRO A N 1
ATOM 2349 C CA . PRO A 1 304 ? -44.055 -1.334 67.427 1.00 48.47 304 PRO A CA 1
ATOM 2350 C C . PRO A 1 304 ? -45.229 -2.301 67.582 1.00 48.47 304 PRO A C 1
ATOM 2352 O O . PRO A 1 304 ? -46.387 -1.897 67.454 1.00 48.47 304 PRO A O 1
ATOM 2355 N N . THR A 1 305 ? -44.920 -3.582 67.780 1.00 48.41 305 THR A N 1
ATOM 2356 C CA . THR A 1 305 ? -45.903 -4.591 68.175 1.00 48.41 305 THR A CA 1
ATOM 2357 C C . THR A 1 305 ? -46.598 -4.083 69.431 1.00 48.41 305 THR A C 1
ATOM 2359 O O . THR A 1 305 ? -45.946 -3.891 70.458 1.00 48.41 305 THR A O 1
ATOM 2362 N N . GLU A 1 306 ? -47.890 -3.778 69.309 1.00 44.84 306 GLU A N 1
ATOM 2363 C CA . GLU A 1 306 ? -48.720 -3.320 70.421 1.00 44.84 306 GLU A CA 1
ATOM 2364 C C . GLU A 1 306 ? -48.769 -4.441 71.485 1.00 44.84 306 GLU A C 1
ATOM 2366 O O . GLU A 1 306 ? -48.895 -5.607 71.097 1.00 44.84 306 GLU A O 1
ATOM 2371 N N . PRO A 1 307 ? -48.551 -4.115 72.775 1.00 62.53 307 PRO A N 1
ATOM 2372 C CA . PRO A 1 307 ? -48.323 -5.092 73.846 1.00 62.53 307 PRO A CA 1
ATOM 2373 C C . PRO A 1 307 ? -49.530 -5.977 74.176 1.00 62.53 307 PRO A C 1
ATOM 2375 O O . PRO A 1 307 ? -50.684 -5.522 74.002 1.00 62.53 307 PRO A O 1
#

Solvent-accessible surface area (backbone atoms only — not comparable to full-atom values): 17629 Å² total; per-residue (Å²): 133,85,75,82,81,80,70,57,65,69,52,51,95,92,41,77,49,72,38,50,71,88,36,74,48,70,52,51,81,78,52,51,92,91,34,52,70,75,31,43,51,75,89,43,55,36,35,32,40,14,38,42,32,45,56,66,79,63,53,70,73,56,53,54,62,48,21,78,27,49,47,56,62,17,35,40,33,33,81,92,45,50,26,20,39,37,35,40,33,60,79,89,54,73,48,44,40,74,35,46,65,63,32,52,66,84,71,97,64,84,82,84,53,96,63,39,44,83,68,47,42,23,35,55,56,90,95,45,76,42,85,44,62,54,81,49,61,35,83,60,28,44,46,33,38,50,43,60,26,32,54,51,48,70,77,38,72,79,47,65,63,68,46,45,36,89,54,82,81,63,73,68,47,60,37,55,72,59,75,66,75,49,65,30,28,21,80,39,82,86,52,71,65,38,82,59,80,85,67,67,34,43,68,36,22,39,31,48,36,26,76,53,57,87,59,26,49,54,47,74,52,76,60,43,77,45,44,31,37,42,34,66,62,46,92,93,46,69,57,45,70,56,78,60,64,49,74,66,37,59,75,67,60,50,38,28,50,76,92,45,75,59,46,78,82,61,37,27,46,78,50,75,49,78,59,88,52,38,36,41,38,38,37,41,37,27,68,49,28,26,54,68,48,80,48,63,32,67,55,82,77,80,73,78,81,80,132

Foldseek 3Di:
DPDPPPPACDQDVVHEAAQDAVREDAPVPDADLVCLCVRYVLPAAYEYAEEYEDEQPNDPVSQQSNQVRYHYWYWYHYDHWIWAWEWEALPPDIGIHTATQQGFADDPDRHDDPQKDWPAKFWDDPPDTHGDDRRGGDHIYTYMYTQIAGEKDWPAAKDWAEEAQPDDGTDIDTHMPDADKDKFKDQDQPDDTHSDDDRWWDKIWMKIWGPGDSRYHIDIHRIDIYGHHAAEDDVVDQWDWDDDADPVCVVVIWIDRNPDTDDEPPQWHWDWDDDPQKIKIKIAGDTSYGDIDIDIYGHDPPDPDDD

Radius of gyration: 41.99 Å; Cα contacts (8 Å, |Δi|>4): 646; chains: 1; bounding box: 98×34×132 Å

pLDDT: mean 87.11, std 16.56, range [33.94, 98.75]

Mean predicted aligned error: 9.79 Å